Protein AF-A0A6A6E6I6-F1 (afdb_monomer_lite)

Sequence (192 aa):
MLLPLGQKDPFYAECRAYRRIASKPRKRPIAIACHGFISIPAKQESFFARKFNITDWNRPEEELSLPPAKRQPLRALVKDLVETDPEITEKLIASIRRELKALNSLRIYVMDVRWSNYKGGHLVDFSSAWTEPHFEFRKDVNSEKDIKINRQIDLAAFNKMVKEELGMDVLVRTEPNPDLIARLRPRRKREN

Foldseek 3Di:
DPDLVLCLQLLSQVVLLLVLDVVDDDPDDLAFHWPFKDWAQLVCVVVCCVVVVPPDPPDPPVQVPDDSNPHGTDIGIDTDDADDADDDDPVLLVSNLVSCVVSLVSQKQQQDDAPVQDGNSHGYGSSRIDHPVHPQCDCVNDPPVSNVCSSCVNVVVSVVRCCPVVVDPPPPVPDDPVVVVVVPPPDPPDDD

Radius of gyration: 20.38 Å; chains: 1; bounding box: 42×37×65 Å

Organism: NCBI:txid1314779

pLDDT: mean 87.6, std 15.83, range [37.16, 97.81]

InterPro domains:
  IPR025213 Kinetochore Sim4 complex subunit Fta2 [PF13095] (8-130)

Structure (mmCIF, N/CA/C/O backbone):
data_AF-A0A6A6E6I6-F1
#
_entry.id   AF-A0A6A6E6I6-F1
#
loop_
_atom_site.group_PDB
_atom_site.id
_atom_site.type_symbol
_atom_site.label_atom_id
_atom_site.label_alt_id
_atom_site.label_comp_id
_atom_site.label_asym_id
_atom_site.label_entity_id
_atom_site.label_seq_id
_atom_site.pdbx_PDB_ins_code
_atom_site.Cartn_x
_atom_site.Cartn_y
_atom_site.Cartn_z
_atom_site.occupancy
_atom_site.B_iso_or_equiv
_atom_site.auth_seq_id
_atom_site.auth_comp_id
_atom_site.auth_asym_id
_atom_site.auth_atom_id
_atom_site.pdbx_PDB_model_num
ATOM 1 N N . MET A 1 1 ? 21.447 -13.266 9.129 1.00 37.16 1 MET A N 1
ATOM 2 C CA . MET A 1 1 ? 21.188 -11.819 9.285 1.00 37.16 1 MET A CA 1
ATOM 3 C C . MET A 1 1 ? 20.661 -11.318 7.943 1.00 37.16 1 MET A C 1
ATOM 5 O O . MET A 1 1 ? 21.435 -11.225 7.006 1.00 37.16 1 MET A O 1
ATOM 9 N N . LEU A 1 2 ? 19.340 -11.166 7.782 1.00 44.19 2 LEU A N 1
ATOM 10 C CA . LEU A 1 2 ? 18.752 -10.657 6.531 1.00 44.19 2 LEU A CA 1
ATOM 11 C C . LEU A 1 2 ? 19.067 -9.159 6.430 1.00 44.19 2 LEU A C 1
ATOM 13 O O . LEU A 1 2 ? 18.744 -8.415 7.356 1.00 44.19 2 LEU A O 1
ATOM 17 N N . LEU A 1 3 ? 19.730 -8.742 5.350 1.00 46.12 3 LEU A N 1
ATOM 18 C CA . LEU A 1 3 ? 20.114 -7.349 5.115 1.00 46.12 3 LEU A CA 1
ATOM 19 C C . LEU A 1 3 ? 18.876 -6.423 5.178 1.00 46.12 3 LEU A C 1
ATOM 21 O O . LEU A 1 3 ? 17.865 -6.738 4.542 1.00 46.12 3 LEU A O 1
ATOM 25 N N . PRO A 1 4 ? 18.942 -5.274 5.884 1.00 59.22 4 PRO A N 1
ATOM 26 C CA . PRO A 1 4 ? 17.836 -4.312 6.004 1.00 59.22 4 PRO A CA 1
ATOM 27 C C . PRO A 1 4 ? 17.286 -3.812 4.658 1.00 59.22 4 PRO A C 1
ATOM 29 O O . PRO A 1 4 ? 16.122 -3.428 4.572 1.00 59.22 4 PRO A O 1
ATOM 32 N N . LEU A 1 5 ? 18.105 -3.858 3.601 1.00 57.19 5 LEU A N 1
ATOM 33 C CA . LEU A 1 5 ? 17.779 -3.368 2.258 1.00 57.19 5 LEU A CA 1
ATOM 34 C C . LEU A 1 5 ? 16.544 -4.049 1.656 1.00 57.19 5 LEU A C 1
ATOM 36 O O . LEU A 1 5 ? 15.708 -3.381 1.058 1.00 57.19 5 LEU A O 1
ATOM 40 N N . GLY A 1 6 ? 16.361 -5.353 1.889 1.00 66.12 6 GLY A N 1
ATOM 41 C CA . GLY A 1 6 ? 15.197 -6.078 1.370 1.00 66.12 6 GLY A CA 1
ATOM 42 C C . GLY A 1 6 ? 13.871 -5.691 2.034 1.00 66.12 6 GLY A C 1
ATOM 43 O O . GLY A 1 6 ? 12.818 -6.019 1.503 1.00 66.12 6 GLY A O 1
ATOM 44 N N . GLN A 1 7 ? 13.899 -5.016 3.190 1.00 73.75 7 GLN A N 1
ATOM 45 C CA . GLN A 1 7 ? 12.684 -4.563 3.879 1.00 73.75 7 GLN A CA 1
ATOM 46 C C . GLN A 1 7 ? 12.237 -3.163 3.447 1.00 73.75 7 GLN A C 1
ATOM 48 O O . GLN A 1 7 ? 11.066 -2.845 3.619 1.00 73.75 7 GLN A O 1
ATOM 53 N N . LYS A 1 8 ? 13.151 -2.361 2.878 1.00 82.19 8 LYS A N 1
ATOM 54 C CA . LYS A 1 8 ? 12.849 -1.045 2.294 1.00 82.19 8 LYS A CA 1
ATOM 55 C C . LYS A 1 8 ? 12.535 -1.100 0.799 1.00 82.19 8 LYS A C 1
ATOM 57 O O . LYS A 1 8 ? 12.050 -0.117 0.256 1.00 82.19 8 LYS A O 1
ATOM 62 N N . ASP A 1 9 ? 12.831 -2.217 0.135 1.00 92.06 9 ASP A N 1
ATOM 63 C CA . ASP A 1 9 ? 12.441 -2.432 -1.256 1.00 92.06 9 ASP A CA 1
ATOM 64 C C . ASP A 1 9 ? 10.905 -2.384 -1.378 1.00 92.06 9 ASP A C 1
ATOM 66 O O . ASP A 1 9 ? 10.231 -3.199 -0.735 1.00 92.06 9 ASP A O 1
ATOM 70 N N . PRO A 1 10 ? 10.342 -1.471 -2.190 1.00 93.50 10 PRO A N 1
ATOM 71 C CA . PRO A 1 10 ? 8.899 -1.254 -2.190 1.00 93.50 10 PRO A CA 1
ATOM 72 C C . PRO A 1 10 ? 8.095 -2.478 -2.642 1.00 93.50 10 PRO A C 1
ATOM 74 O O . PRO A 1 10 ? 7.046 -2.801 -2.082 1.00 93.50 10 PRO A O 1
ATOM 77 N N . PHE A 1 11 ? 8.628 -3.237 -3.603 1.00 94.50 11 PHE A N 1
ATOM 78 C CA . PHE A 1 11 ? 8.000 -4.470 -4.068 1.00 94.50 11 PHE A CA 1
ATOM 79 C C . PHE A 1 11 ? 7.961 -5.537 -2.963 1.00 94.50 11 PHE A C 1
ATOM 81 O O . PHE A 1 11 ? 6.933 -6.190 -2.759 1.00 94.50 11 PHE A O 1
ATOM 88 N N . TYR A 1 12 ? 9.053 -5.721 -2.215 1.00 94.88 12 TYR A N 1
ATOM 89 C CA . TYR A 1 12 ? 9.071 -6.667 -1.098 1.00 94.88 12 TYR A CA 1
ATOM 90 C C . TYR A 1 12 ? 8.224 -6.204 0.089 1.00 94.88 12 TYR A C 1
ATOM 92 O O . TYR A 1 12 ? 7.593 -7.052 0.729 1.00 94.88 12 TYR A O 1
ATOM 100 N N . ALA A 1 13 ? 8.166 -4.902 0.380 1.00 96.00 13 ALA A N 1
ATOM 101 C CA . ALA A 1 13 ? 7.275 -4.348 1.399 1.00 96.00 13 ALA A CA 1
ATOM 102 C C . ALA A 1 13 ? 5.815 -4.737 1.113 1.00 96.00 13 ALA A C 1
ATOM 104 O O . ALA A 1 13 ? 5.142 -5.350 1.953 1.00 96.00 13 ALA A O 1
ATOM 105 N N . GLU A 1 14 ? 5.382 -4.515 -0.124 1.00 96.19 14 GLU A N 1
ATOM 106 C CA . GLU A 1 14 ? 4.032 -4.813 -0.570 1.00 96.19 14 GLU A CA 1
ATOM 107 C C . GLU A 1 14 ? 3.736 -6.323 -0.622 1.00 96.19 14 GLU A C 1
ATOM 109 O O . GLU A 1 14 ? 2.712 -6.779 -0.102 1.00 96.19 14 GLU A O 1
ATOM 114 N N . CYS A 1 15 ? 4.665 -7.139 -1.135 1.00 96.62 15 CYS A N 1
ATOM 115 C CA . CYS A 1 15 ? 4.538 -8.601 -1.113 1.00 96.62 15 CYS A CA 1
ATOM 116 C C . CYS A 1 15 ? 4.348 -9.143 0.310 1.00 96.62 15 CYS A C 1
ATOM 118 O O . CYS A 1 15 ? 3.540 -10.047 0.544 1.00 96.62 15 CYS A O 1
ATOM 120 N N . ARG A 1 16 ? 5.084 -8.599 1.287 1.00 96.44 16 ARG A N 1
ATOM 121 C CA . ARG A 1 16 ? 4.976 -9.014 2.692 1.00 96.44 16 ARG A CA 1
ATOM 122 C C . ARG A 1 16 ? 3.633 -8.628 3.297 1.00 96.44 16 ARG A C 1
ATOM 124 O O . ARG A 1 16 ? 3.059 -9.447 4.022 1.00 96.44 16 ARG A O 1
ATOM 131 N N . ALA A 1 17 ? 3.131 -7.435 2.982 1.00 97.38 17 ALA A N 1
ATOM 132 C CA . ALA A 1 17 ? 1.813 -6.987 3.415 1.00 97.38 17 ALA A CA 1
ATOM 133 C C . ALA A 1 17 ? 0.720 -7.918 2.870 1.00 97.38 17 ALA A C 1
ATOM 135 O O . ALA A 1 17 ? -0.009 -8.531 3.656 1.00 97.38 17 ALA A O 1
ATOM 136 N N . TYR A 1 18 ? 0.673 -8.143 1.553 1.00 97.62 18 TYR A N 1
ATOM 137 C CA . TYR A 1 18 ? -0.326 -9.029 0.944 1.00 97.62 18 TYR A CA 1
ATOM 138 C C . TYR A 1 18 ? -0.215 -10.474 1.423 1.00 97.62 18 TYR A C 1
ATOM 140 O O . TYR A 1 18 ? 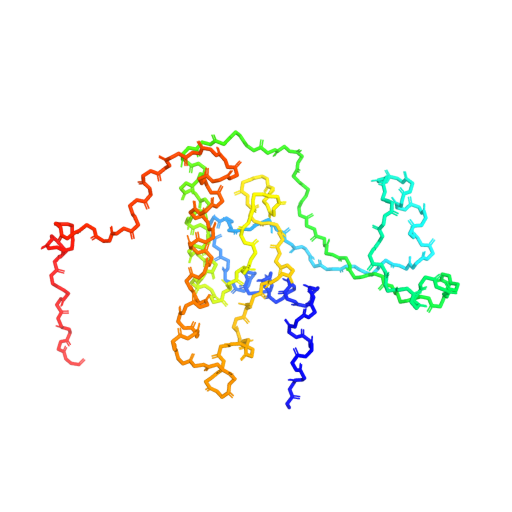-1.231 -11.096 1.737 1.00 97.62 18 TYR A O 1
ATOM 148 N N . ARG A 1 19 ? 1.003 -11.007 1.589 1.00 96.19 19 ARG A N 1
ATOM 149 C CA . ARG A 1 19 ? 1.193 -12.348 2.160 1.00 96.19 19 ARG A CA 1
ATOM 150 C C . ARG A 1 19 ? 0.629 -12.443 3.577 1.00 96.19 19 ARG A C 1
ATOM 152 O O . ARG A 1 19 ? 0.020 -13.455 3.929 1.00 96.19 19 ARG A O 1
ATOM 159 N N . ARG A 1 20 ? 0.811 -11.405 4.401 1.00 97.19 20 ARG A N 1
ATOM 160 C CA . ARG A 1 20 ? 0.253 -11.348 5.759 1.00 97.19 20 ARG A CA 1
ATOM 161 C C . ARG A 1 20 ? -1.273 -11.249 5.736 1.00 97.19 20 ARG A C 1
ATOM 163 O O . ARG A 1 20 ? -1.907 -11.949 6.526 1.00 97.19 20 ARG A O 1
ATOM 170 N N . ILE A 1 21 ? -1.853 -10.451 4.841 1.00 97.25 21 ILE A N 1
ATOM 171 C CA . ILE A 1 21 ? -3.311 -10.358 4.649 1.00 97.25 21 ILE A CA 1
ATOM 172 C C . ILE A 1 21 ? -3.880 -11.728 4.255 1.00 97.25 21 ILE A C 1
ATOM 174 O O . ILE A 1 21 ? -4.773 -12.236 4.932 1.00 97.25 21 ILE A O 1
ATOM 178 N N . ALA A 1 22 ? -3.295 -12.379 3.246 1.00 95.38 22 ALA A N 1
ATOM 179 C CA . ALA A 1 22 ? -3.724 -13.691 2.761 1.00 95.38 22 ALA A CA 1
ATOM 180 C C . ALA A 1 22 ? -3.612 -14.797 3.827 1.00 95.38 22 ALA A C 1
ATOM 182 O O . ALA A 1 22 ? -4.442 -15.699 3.875 1.00 95.38 22 ALA A O 1
ATOM 183 N N . SER A 1 23 ? -2.624 -14.715 4.727 1.00 95.12 23 SER A N 1
ATOM 184 C CA . SER A 1 23 ? -2.443 -15.703 5.806 1.00 95.12 23 SER A CA 1
ATOM 185 C C . SER A 1 23 ? -3.543 -15.686 6.877 1.00 95.12 23 SER A C 1
ATOM 187 O O . SER A 1 23 ? -3.636 -16.616 7.677 1.00 95.12 23 SER A O 1
ATOM 189 N N . LYS A 1 24 ? -4.348 -14.618 6.937 1.00 93.25 24 LYS A N 1
ATOM 190 C CA . LYS A 1 24 ? -5.406 -14.422 7.937 1.00 93.25 24 LYS A CA 1
ATOM 191 C C . LYS A 1 24 ? -6.667 -13.891 7.251 1.00 93.25 24 LYS A C 1
ATOM 193 O O . LYS A 1 24 ? -7.005 -12.716 7.433 1.00 93.25 24 LYS A O 1
ATOM 198 N N . PRO A 1 25 ? -7.355 -14.743 6.468 1.00 87.19 25 PRO A N 1
ATOM 199 C CA . PRO A 1 25 ? -8.526 -14.333 5.712 1.00 87.19 25 PRO A CA 1
ATOM 200 C C . PRO A 1 25 ? -9.609 -13.795 6.648 1.00 87.19 25 PRO A C 1
ATOM 202 O O . PRO A 1 25 ? -9.800 -14.261 7.775 1.00 87.19 25 PRO A O 1
ATOM 205 N N . ARG A 1 26 ? -10.323 -12.778 6.173 1.00 89.88 26 ARG A N 1
ATOM 206 C CA . ARG A 1 26 ? -11.416 -12.128 6.893 1.00 89.88 26 ARG A CA 1
ATOM 207 C C . ARG A 1 26 ? -12.687 -12.199 6.066 1.00 89.88 26 ARG A C 1
ATOM 209 O O . ARG A 1 26 ? -12.634 -12.199 4.845 1.00 89.88 26 ARG A O 1
ATOM 216 N N . LYS A 1 27 ? -13.840 -12.192 6.745 1.00 89.38 27 LYS A N 1
ATOM 217 C CA . LYS A 1 27 ? -15.160 -12.154 6.086 1.00 89.38 27 LYS A CA 1
ATOM 218 C C . LYS A 1 27 ? -15.359 -10.914 5.211 1.00 89.38 27 LYS A C 1
ATOM 220 O O . LYS A 1 27 ? -16.143 -10.959 4.276 1.00 89.38 27 LYS A O 1
ATOM 225 N N . ARG A 1 28 ? -14.712 -9.801 5.565 1.00 90.38 28 ARG A N 1
ATOM 226 C CA . ARG A 1 28 ? -14.717 -8.559 4.787 1.00 90.38 28 ARG A CA 1
ATOM 227 C C . ARG A 1 28 ? -13.294 -8.277 4.306 1.00 90.38 28 ARG A C 1
ATOM 229 O O . ARG A 1 28 ? -12.383 -8.421 5.134 1.00 90.38 28 ARG A O 1
ATOM 236 N N . PRO A 1 29 ? -13.107 -7.892 3.033 1.00 92.12 29 PRO A N 1
ATOM 237 C CA . PRO A 1 29 ? -11.805 -7.475 2.537 1.00 92.12 29 PRO A CA 1
ATOM 238 C C . PRO A 1 29 ? -11.327 -6.234 3.299 1.00 92.12 29 PRO A C 1
ATOM 240 O O . PRO A 1 29 ? -12.129 -5.444 3.796 1.00 92.12 29 PRO A O 1
ATOM 243 N N . ILE A 1 30 ? -10.010 -6.118 3.444 1.00 95.56 30 ILE A N 1
ATOM 244 C CA . ILE A 1 30 ? -9.334 -4.983 4.102 1.00 95.56 30 ILE A CA 1
ATOM 245 C C . ILE A 1 30 ? -8.284 -4.335 3.184 1.00 95.56 30 ILE A C 1
ATOM 247 O O . ILE A 1 30 ? -7.484 -3.522 3.635 1.00 95.56 30 ILE A O 1
ATOM 251 N N . ALA A 1 31 ? -8.244 -4.793 1.933 1.00 96.25 31 ALA A N 1
ATOM 252 C CA . ALA A 1 31 ? -7.378 -4.381 0.840 1.00 96.25 31 ALA A CA 1
ATOM 253 C C . ALA A 1 31 ? -7.949 -4.977 -0.457 1.00 96.25 31 ALA A C 1
ATOM 255 O O . ALA A 1 31 ? -8.690 -5.968 -0.401 1.00 96.25 31 ALA A O 1
ATOM 256 N N . ILE A 1 32 ? -7.560 -4.419 -1.601 1.00 95.19 32 ILE A N 1
ATOM 257 C CA . ILE A 1 32 ? -7.801 -5.034 -2.913 1.00 95.19 32 ILE A CA 1
ATOM 258 C C . ILE A 1 32 ? -7.126 -6.412 -2.978 1.00 95.19 32 ILE A C 1
ATOM 260 O O . ILE A 1 32 ? -6.053 -6.604 -2.406 1.00 95.19 32 ILE A O 1
ATOM 264 N N . ALA A 1 33 ? -7.742 -7.398 -3.640 1.00 94.44 33 ALA A N 1
ATOM 265 C CA . ALA A 1 33 ? -7.118 -8.713 -3.746 1.00 94.44 33 ALA A CA 1
ATOM 266 C C . ALA A 1 33 ? -5.843 -8.639 -4.598 1.00 94.44 33 ALA A C 1
ATOM 268 O O . ALA A 1 33 ? -5.807 -7.986 -5.640 1.00 94.44 33 ALA A O 1
ATOM 269 N N . CYS A 1 34 ? -4.801 -9.332 -4.144 1.00 97.00 34 CYS A N 1
ATOM 270 C CA . CYS A 1 34 ? -3.540 -9.481 -4.855 1.00 97.00 34 CYS A CA 1
ATOM 271 C C . CYS A 1 34 ? -3.335 -10.956 -5.195 1.00 97.00 34 CYS A C 1
ATOM 273 O O . CYS A 1 34 ? -3.357 -11.818 -4.314 1.00 97.00 34 CYS A O 1
ATOM 275 N N . HIS A 1 35 ? -3.121 -11.225 -6.478 1.00 96.00 35 HIS A N 1
ATOM 276 C CA . HIS A 1 35 ? -3.017 -12.558 -7.074 1.00 96.00 35 HIS A CA 1
ATOM 277 C C . HIS A 1 35 ? -1.569 -13.029 -7.233 1.00 96.00 35 HIS A C 1
ATOM 279 O O . HIS A 1 35 ? -1.314 -14.105 -7.765 1.00 96.00 35 HIS A O 1
ATOM 285 N N . GLY A 1 36 ? -0.611 -12.232 -6.758 1.00 95.62 36 GLY A N 1
ATOM 286 C CA . GLY A 1 36 ? 0.816 -12.506 -6.856 1.00 95.62 36 GLY A CA 1
ATOM 287 C C . GLY A 1 36 ? 1.527 -11.479 -7.723 1.00 95.62 36 GLY A C 1
ATOM 288 O O . GLY A 1 36 ? 1.118 -10.322 -7.799 1.00 95.62 36 GLY A O 1
ATOM 289 N N . PHE A 1 37 ? 2.621 -11.898 -8.351 1.00 96.38 37 PHE A N 1
ATOM 290 C CA . PHE A 1 37 ? 3.462 -11.024 -9.156 1.00 96.38 37 PHE A CA 1
ATOM 291 C C . PHE A 1 37 ? 3.875 -11.689 -10.465 1.00 96.38 37 PHE A C 1
ATOM 293 O O . PHE A 1 37 ? 3.921 -12.914 -10.574 1.00 96.38 37 PHE A O 1
ATOM 300 N N . ILE A 1 38 ? 4.215 -10.855 -11.439 1.00 96.00 38 ILE A N 1
ATOM 301 C CA . ILE A 1 38 ? 4.785 -11.235 -12.726 1.00 96.00 38 ILE A CA 1
ATOM 302 C C . ILE A 1 38 ? 6.048 -10.414 -12.985 1.00 96.00 38 ILE A C 1
ATOM 304 O O . ILE A 1 38 ? 6.221 -9.311 -12.459 1.00 96.00 38 ILE A O 1
ATOM 308 N N . SER A 1 39 ? 6.934 -10.950 -13.817 1.00 95.75 39 SER A N 1
ATOM 309 C CA . SER A 1 39 ? 8.083 -10.210 -14.332 1.00 95.75 39 SER A CA 1
ATOM 310 C C . SER A 1 39 ? 7.762 -9.671 -15.719 1.00 95.75 39 SER A C 1
ATOM 312 O O . SER A 1 39 ? 7.328 -10.429 -16.584 1.00 95.75 39 SER A O 1
ATOM 314 N N . ILE A 1 40 ? 8.003 -8.380 -15.937 1.00 94.44 40 ILE A N 1
ATOM 315 C CA . ILE A 1 40 ? 7.831 -7.726 -17.236 1.00 94.44 40 ILE A CA 1
ATOM 316 C C . ILE A 1 40 ? 9.223 -7.475 -17.829 1.00 94.44 40 ILE A C 1
ATOM 318 O O . ILE A 1 40 ? 9.957 -6.619 -17.326 1.00 94.44 40 ILE A O 1
ATOM 322 N N . PRO A 1 41 ? 9.633 -8.213 -18.876 1.00 95.25 41 PRO A N 1
ATOM 323 C CA . PRO A 1 41 ? 10.894 -7.962 -19.562 1.00 95.25 41 PRO A CA 1
ATOM 324 C C . PRO A 1 41 ? 10.916 -6.564 -20.178 1.00 95.25 41 PRO A C 1
ATOM 326 O O . PRO A 1 41 ? 9.933 -6.141 -20.786 1.00 95.25 41 PRO A O 1
ATOM 329 N N . ALA A 1 42 ? 12.067 -5.889 -20.151 1.00 94.81 42 ALA A N 1
ATOM 330 C CA . ALA A 1 42 ? 12.154 -4.517 -20.653 1.00 94.81 42 ALA A CA 1
ATOM 331 C C . ALA A 1 42 ? 11.849 -4.372 -22.154 1.00 94.81 42 ALA A C 1
ATOM 333 O O . ALA A 1 42 ? 11.419 -3.321 -22.618 1.00 94.81 42 ALA A O 1
ATOM 334 N N . LYS A 1 43 ? 11.977 -5.456 -22.930 1.00 93.81 43 LYS A N 1
ATOM 335 C CA . LYS A 1 43 ? 11.538 -5.493 -24.336 1.00 93.81 43 LYS A CA 1
ATOM 336 C C . LYS A 1 43 ? 10.024 -5.281 -24.508 1.00 93.81 43 LYS A C 1
ATOM 338 O O . LYS A 1 43 ? 9.603 -4.875 -25.585 1.00 93.81 43 LYS A O 1
ATOM 343 N N . GLN A 1 44 ? 9.218 -5.559 -23.482 1.00 94.50 44 GLN A N 1
ATOM 344 C CA . GLN A 1 44 ? 7.763 -5.374 -23.499 1.00 94.50 44 GLN A CA 1
ATOM 345 C C . GLN A 1 44 ? 7.323 -3.993 -22.990 1.00 94.50 44 GLN A C 1
ATOM 347 O O . GLN A 1 44 ? 6.168 -3.619 -23.186 1.00 94.50 44 GLN A O 1
ATOM 352 N N . GLU A 1 45 ? 8.218 -3.202 -22.393 1.00 92.75 45 GLU A N 1
ATOM 353 C CA . GLU A 1 45 ? 7.875 -1.875 -21.859 1.00 92.75 45 GLU A CA 1
ATOM 354 C C . GLU A 1 45 ? 7.306 -0.949 -22.925 1.00 92.75 45 GLU A C 1
ATOM 356 O O . GLU A 1 45 ? 6.316 -0.280 -22.677 1.00 92.75 45 GLU A O 1
ATOM 361 N N . SER A 1 46 ? 7.858 -0.950 -24.139 1.00 91.50 46 SER A N 1
ATOM 362 C CA . SER A 1 46 ? 7.363 -0.099 -25.230 1.00 91.50 46 SER A CA 1
ATOM 363 C C . SER A 1 46 ? 5.947 -0.467 -25.690 1.00 91.50 46 SER A C 1
ATOM 365 O O . SER A 1 46 ? 5.206 0.383 -26.190 1.00 91.50 46 SER A O 1
ATOM 367 N N . PHE A 1 47 ? 5.549 -1.732 -25.537 1.00 94.50 47 PHE A N 1
ATOM 368 C CA . PHE A 1 47 ? 4.178 -2.165 -25.789 1.00 94.50 47 PHE A CA 1
ATOM 369 C C . PHE A 1 47 ? 3.242 -1.617 -24.709 1.00 94.50 47 PHE A C 1
ATOM 371 O O . PHE A 1 47 ? 2.242 -0.978 -25.034 1.00 94.50 47 PHE A O 1
ATOM 378 N N . PHE A 1 48 ? 3.594 -1.803 -23.435 1.00 93.62 48 PHE A N 1
ATOM 379 C CA . PHE A 1 48 ? 2.783 -1.327 -22.315 1.00 93.62 48 PHE A CA 1
ATOM 380 C C . PHE A 1 48 ? 2.720 0.199 -22.234 1.00 93.62 48 PHE A C 1
ATOM 382 O O . PHE A 1 48 ? 1.640 0.741 -22.017 1.00 93.62 48 PHE A O 1
ATOM 389 N N . ALA A 1 49 ? 3.830 0.887 -22.498 1.00 93.50 49 ALA A N 1
ATOM 390 C CA . ALA A 1 49 ? 3.911 2.341 -22.529 1.00 93.50 49 ALA A CA 1
ATOM 391 C C . ALA A 1 49 ? 2.930 2.939 -23.534 1.00 93.50 49 ALA A C 1
ATOM 393 O O . ALA A 1 49 ? 2.165 3.832 -23.188 1.00 93.50 49 ALA A O 1
ATOM 394 N N . ARG A 1 50 ? 2.868 2.378 -24.748 1.00 95.69 50 ARG A N 1
ATOM 395 C CA . ARG A 1 50 ? 1.899 2.807 -25.765 1.00 95.69 50 ARG A CA 1
ATOM 396 C C . ARG A 1 50 ? 0.465 2.438 -25.401 1.00 95.69 50 ARG A C 1
ATOM 398 O O . ARG A 1 50 ? -0.431 3.248 -25.593 1.00 95.69 50 ARG A O 1
ATOM 405 N N . LYS A 1 51 ? 0.238 1.227 -24.886 1.00 96.31 51 LYS A N 1
ATOM 406 C CA . LYS A 1 51 ? -1.112 0.736 -24.573 1.00 96.31 51 LYS A CA 1
ATOM 407 C C . LYS A 1 51 ? -1.763 1.477 -23.402 1.00 96.31 51 LYS A C 1
ATOM 409 O O . LYS A 1 51 ? -2.970 1.685 -23.424 1.00 96.31 51 LYS A O 1
ATOM 414 N N . PHE A 1 52 ? -0.978 1.835 -22.391 1.00 92.94 52 PHE A N 1
ATOM 415 C CA . PHE A 1 52 ? -1.462 2.395 -21.127 1.00 92.94 52 PHE A CA 1
ATOM 416 C C . PHE A 1 52 ? -0.992 3.832 -20.876 1.00 92.94 52 PHE A C 1
ATOM 418 O O . PHE A 1 52 ? -1.174 4.344 -19.777 1.00 92.94 52 PHE A O 1
ATOM 425 N N . ASN A 1 53 ? -0.401 4.480 -21.886 1.00 94.69 53 ASN A N 1
ATOM 426 C CA . ASN A 1 53 ? 0.134 5.841 -21.809 1.00 94.69 53 ASN A CA 1
ATOM 427 C C . ASN A 1 53 ? 1.112 6.045 -20.633 1.00 94.69 53 ASN A C 1
ATOM 429 O O . ASN A 1 53 ? 1.036 7.029 -19.900 1.00 94.69 53 ASN A O 1
ATOM 433 N N . ILE A 1 54 ? 2.020 5.084 -20.434 1.00 93.00 54 ILE A N 1
ATOM 434 C CA . ILE A 1 54 ? 3.042 5.149 -19.380 1.00 93.00 54 ILE A CA 1
ATOM 435 C C . ILE A 1 54 ? 4.236 5.925 -19.928 1.00 93.00 54 ILE A C 1
ATOM 437 O O . ILE A 1 54 ? 4.883 5.482 -20.878 1.00 93.00 54 ILE A O 1
ATOM 441 N N . THR A 1 55 ? 4.523 7.076 -19.326 1.00 90.75 55 THR A N 1
ATOM 442 C CA . THR A 1 55 ? 5.618 7.968 -19.738 1.00 90.75 55 THR A CA 1
ATOM 443 C C . THR A 1 55 ? 6.899 7.748 -18.945 1.00 90.75 55 THR A C 1
ATOM 445 O O . THR A 1 55 ? 7.975 8.078 -19.433 1.00 90.75 55 THR A O 1
ATOM 448 N N . ASP A 1 56 ? 6.791 7.184 -17.743 1.00 90.56 56 ASP A N 1
ATOM 449 C CA . ASP A 1 56 ? 7.919 6.932 -16.856 1.00 90.56 56 ASP A CA 1
ATOM 450 C C . ASP A 1 56 ? 7.749 5.589 -16.131 1.00 90.56 56 ASP A C 1
ATOM 452 O O . ASP A 1 56 ? 6.692 5.290 -15.575 1.00 90.56 56 ASP A O 1
ATOM 456 N N . TRP A 1 57 ? 8.804 4.776 -16.162 1.00 89.50 57 TRP A N 1
ATOM 457 C CA . TRP A 1 57 ? 8.886 3.482 -15.480 1.00 89.50 57 TRP A CA 1
ATOM 458 C C . TRP A 1 57 ? 9.626 3.569 -14.140 1.00 89.50 57 TRP A C 1
ATOM 460 O O . TRP A 1 57 ? 9.784 2.545 -13.476 1.00 89.50 57 TRP A O 1
ATOM 470 N N . ASN A 1 58 ? 10.101 4.763 -13.766 1.00 89.31 58 ASN A N 1
ATOM 471 C CA . ASN A 1 58 ? 10.921 5.026 -12.588 1.00 89.31 58 ASN A CA 1
ATOM 472 C C . ASN A 1 58 ? 12.149 4.098 -12.518 1.00 89.31 58 ASN A C 1
ATOM 474 O O . ASN A 1 58 ? 12.475 3.510 -11.484 1.00 89.31 58 ASN A O 1
ATOM 478 N N . ARG A 1 59 ? 12.791 3.892 -13.674 1.00 90.38 59 ARG A N 1
ATOM 479 C CA . ARG A 1 59 ? 14.024 3.107 -13.770 1.00 90.38 59 ARG A CA 1
ATOM 480 C C . ARG A 1 59 ? 15.205 3.957 -13.293 1.00 90.38 59 ARG A C 1
ATOM 482 O O . ARG A 1 59 ? 15.259 5.129 -13.662 1.00 90.38 59 ARG A O 1
ATOM 489 N N . PRO A 1 60 ? 16.174 3.374 -12.564 1.00 90.50 60 PRO A N 1
ATOM 490 C CA . PRO A 1 60 ? 17.435 4.050 -12.277 1.00 90.50 60 PRO A CA 1
ATOM 491 C C . PRO A 1 60 ? 18.113 4.511 -13.572 1.00 90.50 60 PRO A C 1
ATOM 493 O O . PRO A 1 60 ? 18.037 3.820 -14.596 1.00 90.50 60 PRO A O 1
ATOM 496 N N . GLU A 1 61 ? 18.778 5.664 -13.534 1.00 90.81 61 GLU A N 1
ATOM 497 C CA . GLU A 1 61 ? 19.435 6.260 -14.704 1.00 90.81 61 GLU A CA 1
ATOM 498 C C . GLU A 1 61 ? 20.461 5.300 -15.326 1.00 90.81 61 GLU A C 1
ATOM 500 O O . GLU A 1 61 ? 20.555 5.162 -16.550 1.00 90.81 61 GLU A O 1
ATOM 505 N N . GLU A 1 62 ? 21.148 4.530 -14.482 1.00 91.88 62 GLU A N 1
ATOM 506 C CA . GLU A 1 62 ? 22.112 3.519 -14.898 1.00 91.88 62 GLU A CA 1
ATOM 507 C C . GLU A 1 62 ? 21.452 2.441 -15.769 1.00 91.88 62 GLU A C 1
ATOM 509 O O . GLU A 1 62 ? 22.033 2.015 -16.767 1.00 91.88 62 GLU A O 1
ATOM 514 N N . GLU A 1 63 ? 20.214 2.034 -15.461 1.00 92.25 63 GLU A N 1
ATOM 515 C CA . GLU A 1 63 ? 19.467 1.074 -16.281 1.00 92.25 63 GLU A CA 1
ATOM 516 C C . GLU A 1 63 ? 18.951 1.685 -17.588 1.00 92.25 63 GLU A C 1
ATOM 518 O O . GLU A 1 63 ? 18.859 0.983 -18.600 1.00 92.25 63 GLU A O 1
ATOM 523 N N . LEU A 1 64 ? 18.632 2.981 -17.604 1.00 88.88 64 LEU A N 1
ATOM 524 C CA . LEU A 1 64 ? 18.177 3.667 -18.816 1.00 88.88 64 LEU A CA 1
ATOM 525 C C . LEU A 1 64 ? 19.277 3.728 -19.883 1.00 88.88 64 LEU A C 1
ATOM 527 O O . LEU A 1 64 ? 18.972 3.574 -21.069 1.00 88.88 64 LEU A O 1
ATOM 531 N N . SER A 1 65 ? 20.542 3.839 -19.467 1.00 91.00 65 SER A N 1
ATOM 532 C CA . SER A 1 65 ? 21.708 3.796 -20.363 1.00 91.00 65 SER A CA 1
ATOM 533 C C . SER A 1 65 ? 21.925 2.429 -21.038 1.00 91.00 65 SER A C 1
ATOM 535 O O . SER A 1 65 ? 22.562 2.334 -22.090 1.00 91.00 65 SER A O 1
ATOM 537 N N . LEU A 1 66 ? 21.370 1.353 -20.466 1.00 93.12 66 LEU A N 1
ATOM 538 C CA . LEU A 1 66 ? 21.516 -0.001 -20.989 1.00 93.12 66 LEU A CA 1
ATOM 539 C C . LEU A 1 66 ? 20.512 -0.282 -22.117 1.00 93.12 66 LEU A C 1
ATOM 541 O O . LEU A 1 66 ? 19.360 0.165 -22.060 1.00 93.12 66 LEU A O 1
ATOM 545 N N . PRO A 1 67 ? 20.881 -1.113 -23.112 1.00 93.19 67 PRO A N 1
ATOM 546 C CA . PRO A 1 67 ? 19.917 -1.609 -24.087 1.00 93.19 67 PRO A CA 1
ATOM 547 C C . PRO A 1 67 ? 18.847 -2.473 -23.387 1.00 93.19 67 PRO A C 1
ATOM 549 O O . PRO A 1 67 ? 19.190 -3.212 -22.459 1.00 93.19 67 PRO A O 1
ATOM 552 N N . PRO A 1 68 ? 17.578 -2.497 -23.855 1.00 91.81 68 PRO A N 1
ATOM 553 C CA . PRO A 1 68 ? 16.490 -3.227 -23.188 1.00 91.81 68 PRO A CA 1
ATOM 554 C C . PRO A 1 68 ? 16.775 -4.709 -22.906 1.00 91.81 68 PRO A C 1
ATOM 556 O O . PRO A 1 68 ? 16.282 -5.263 -21.934 1.00 91.81 68 PRO A O 1
ATOM 559 N N . ALA A 1 69 ? 17.593 -5.374 -23.725 1.00 92.12 69 ALA A N 1
ATOM 560 C CA . ALA A 1 69 ? 17.972 -6.772 -23.504 1.00 92.12 69 ALA A CA 1
ATOM 561 C C . ALA A 1 69 ? 18.871 -7.002 -22.271 1.00 92.12 69 ALA A C 1
ATOM 563 O O . ALA A 1 69 ? 18.991 -8.141 -21.833 1.00 92.12 69 ALA A O 1
ATOM 564 N N . LYS A 1 70 ? 19.513 -5.950 -21.745 1.00 93.56 70 LYS A N 1
ATOM 565 C CA . LYS A 1 70 ? 20.413 -5.994 -20.581 1.00 93.56 70 LYS A CA 1
ATOM 566 C C . LYS A 1 70 ? 19.803 -5.378 -19.314 1.00 93.56 70 LYS A C 1
ATOM 568 O O . LYS A 1 70 ? 20.438 -5.432 -18.267 1.00 93.56 70 LYS A O 1
ATOM 573 N N . ARG A 1 71 ? 18.608 -4.785 -19.405 1.00 94.69 71 ARG A N 1
ATOM 574 C CA . ARG A 1 71 ? 17.900 -4.206 -18.254 1.00 94.69 71 ARG A CA 1
ATOM 575 C C . ARG A 1 71 ? 17.280 -5.299 -17.395 1.00 94.69 71 ARG A C 1
ATOM 577 O O . ARG A 1 71 ? 16.876 -6.344 -17.912 1.00 94.69 71 ARG A O 1
ATOM 584 N N . GLN A 1 72 ? 17.156 -5.035 -16.099 1.00 93.25 72 GLN A N 1
ATOM 585 C CA . GLN A 1 72 ? 16.453 -5.943 -15.203 1.00 93.25 72 GLN A CA 1
ATOM 586 C C . GLN A 1 72 ? 14.951 -5.925 -15.519 1.00 93.25 72 GLN A C 1
ATOM 588 O O . GLN A 1 72 ? 14.400 -4.857 -15.799 1.00 93.25 72 GLN A O 1
ATOM 593 N N . PRO A 1 73 ? 14.252 -7.073 -15.494 1.00 94.81 73 PRO A N 1
ATOM 594 C CA . PRO A 1 73 ? 12.800 -7.095 -15.628 1.00 94.81 73 PRO A CA 1
ATOM 595 C C . PRO A 1 73 ? 12.121 -6.307 -14.504 1.00 94.81 73 PRO A C 1
ATOM 597 O O . PRO A 1 73 ? 12.535 -6.383 -13.345 1.00 94.81 73 PRO A O 1
ATOM 600 N N . LEU A 1 74 ? 11.034 -5.605 -14.823 1.00 94.00 74 LEU A N 1
ATOM 601 C CA . LEU A 1 74 ? 10.196 -4.995 -13.792 1.00 94.00 74 LEU A CA 1
ATOM 602 C C . LEU A 1 74 ? 9.453 -6.086 -13.016 1.00 94.00 74 LEU A C 1
ATOM 604 O O . LEU A 1 74 ? 9.019 -7.091 -13.585 1.00 94.00 74 LEU A O 1
ATOM 608 N N . ARG A 1 75 ? 9.285 -5.867 -11.712 1.00 94.38 75 ARG A N 1
ATOM 609 C CA . ARG A 1 75 ? 8.492 -6.724 -10.825 1.00 94.38 75 ARG A CA 1
ATOM 610 C C . ARG A 1 75 ? 7.121 -6.077 -10.658 1.00 94.38 75 ARG A C 1
ATOM 612 O O . ARG A 1 75 ? 7.022 -5.021 -10.044 1.00 94.38 75 ARG A O 1
ATOM 619 N N . ALA A 1 76 ? 6.086 -6.687 -11.224 1.00 93.06 76 ALA A N 1
ATOM 620 C CA . ALA A 1 76 ? 4.732 -6.144 -11.209 1.00 93.06 76 ALA A CA 1
ATOM 621 C C . ALA A 1 76 ? 3.807 -7.025 -10.371 1.00 93.06 76 ALA A C 1
ATOM 623 O O . ALA A 1 76 ? 3.847 -8.247 -10.480 1.00 93.06 76 ALA A O 1
ATOM 624 N N . LEU A 1 77 ? 2.956 -6.412 -9.554 1.00 96.12 77 LEU A N 1
ATOM 625 C CA . LEU A 1 77 ? 1.909 -7.119 -8.820 1.00 96.12 77 LEU A CA 1
ATOM 626 C C . LEU A 1 77 ? 0.635 -7.204 -9.654 1.00 96.12 77 LEU A C 1
ATOM 628 O O . LEU A 1 77 ? 0.274 -6.256 -10.348 1.00 96.12 77 LEU A O 1
ATOM 632 N N . VAL A 1 78 ? -0.060 -8.332 -9.545 1.00 96.62 78 VAL A N 1
ATOM 633 C CA . VAL A 1 78 ? -1.352 -8.561 -10.196 1.00 96.62 78 VAL A CA 1
ATOM 634 C C . VAL A 1 78 ? -2.440 -8.406 -9.145 1.00 96.62 78 VAL A C 1
ATOM 636 O O . VAL A 1 78 ? -2.444 -9.130 -8.152 1.00 96.62 78 VAL A O 1
ATOM 639 N N . LYS A 1 79 ? -3.349 -7.454 -9.342 1.00 96.88 79 LYS A N 1
ATOM 640 C CA . LYS A 1 79 ? -4.417 -7.109 -8.394 1.00 96.88 79 LYS A CA 1
ATOM 641 C C . LYS A 1 79 ? -5.772 -7.105 -9.095 1.00 96.88 79 LYS A C 1
ATOM 643 O O . LYS A 1 79 ? -5.812 -7.048 -10.324 1.00 96.88 79 LYS A O 1
ATOM 648 N N . ASP A 1 80 ? -6.859 -7.152 -8.327 1.00 95.88 80 ASP A N 1
ATOM 649 C CA . ASP A 1 80 ? -8.194 -6.940 -8.894 1.00 95.88 80 ASP A CA 1
ATOM 650 C C . ASP A 1 80 ? -8.282 -5.562 -9.556 1.00 95.88 80 ASP A C 1
ATOM 652 O O . ASP A 1 80 ? -7.843 -4.549 -9.003 1.00 95.88 80 ASP A O 1
ATOM 656 N N . LEU A 1 81 ? -8.876 -5.537 -10.748 1.00 95.56 81 LEU A N 1
ATOM 657 C CA . LEU A 1 81 ? -9.206 -4.301 -11.436 1.00 95.56 81 LEU A CA 1
ATOM 658 C C . LEU A 1 81 ? -10.464 -3.705 -10.806 1.00 95.56 81 LEU A C 1
ATOM 660 O O . LEU A 1 81 ? -11.509 -4.350 -10.752 1.00 95.56 81 LEU A O 1
ATOM 664 N N . VAL A 1 82 ? -10.366 -2.451 -10.378 1.00 95.06 82 VAL A N 1
ATOM 665 C CA . VAL A 1 82 ? -11.506 -1.665 -9.913 1.00 95.06 82 VAL A CA 1
ATOM 666 C C . VAL A 1 82 ? -11.661 -0.457 -10.821 1.00 95.06 82 VAL A C 1
ATOM 668 O O . VAL A 1 82 ? -10.790 0.411 -10.863 1.00 95.06 82 VAL A O 1
ATOM 671 N N . GLU A 1 83 ? -12.771 -0.408 -11.550 1.00 94.25 83 GLU A N 1
ATOM 672 C CA . GLU A 1 83 ? -13.010 0.619 -12.569 1.00 94.25 83 GLU A CA 1
ATOM 673 C C . GLU A 1 83 ? -13.470 1.944 -11.956 1.00 94.25 83 GLU A C 1
ATOM 675 O O . GLU A 1 83 ? -13.020 3.015 -12.363 1.00 94.25 83 GLU A O 1
ATOM 680 N N . THR A 1 84 ? -14.315 1.877 -10.928 1.00 93.81 84 THR A N 1
ATOM 681 C CA . THR A 1 84 ? -14.971 3.047 -10.337 1.00 93.81 84 THR A CA 1
ATOM 682 C C . THR A 1 84 ? -14.679 3.169 -8.853 1.00 93.81 84 THR A C 1
ATOM 684 O O . THR A 1 84 ? -14.703 2.176 -8.123 1.00 93.81 84 THR A O 1
ATOM 687 N N . ASP A 1 85 ? -14.479 4.400 -8.396 1.00 94.75 85 ASP A N 1
ATOM 688 C CA . ASP A 1 85 ? -14.402 4.700 -6.972 1.00 94.75 85 ASP A CA 1
ATOM 689 C C . ASP A 1 85 ? -15.790 5.021 -6.405 1.00 94.75 85 ASP A C 1
ATOM 691 O O . ASP A 1 85 ? -16.615 5.625 -7.095 1.00 94.75 85 ASP A O 1
ATOM 695 N N . PRO A 1 86 ? -16.079 4.598 -5.163 1.00 93.00 86 PRO A N 1
ATOM 696 C CA . PRO A 1 86 ? -17.319 4.959 -4.497 1.00 93.00 86 PRO A CA 1
ATOM 697 C C . PRO A 1 86 ? -17.350 6.455 -4.174 1.00 93.00 86 PRO A C 1
ATOM 699 O O . PRO A 1 86 ? -16.313 7.091 -3.979 1.00 93.00 86 PRO A O 1
ATOM 702 N N . GLU A 1 87 ? -18.557 6.995 -4.020 1.00 94.94 87 GLU A N 1
ATOM 703 C CA . GLU A 1 87 ? -18.742 8.331 -3.462 1.00 94.94 87 GLU A CA 1
ATOM 704 C C . GLU A 1 87 ? -18.164 8.413 -2.041 1.00 94.94 87 GLU A C 1
ATOM 706 O O . GLU A 1 87 ? -18.318 7.504 -1.210 1.00 94.94 87 GLU A O 1
ATOM 711 N N . ILE A 1 88 ? -17.503 9.532 -1.755 1.00 94.56 88 ILE A N 1
ATOM 712 C CA . ILE A 1 88 ? -16.883 9.782 -0.461 1.00 94.56 88 ILE A CA 1
ATOM 713 C C . ILE A 1 88 ? -17.972 10.138 0.551 1.00 94.56 88 ILE A C 1
ATOM 715 O O . ILE A 1 88 ? -18.514 11.237 0.564 1.00 94.56 88 ILE A O 1
ATOM 719 N N . THR A 1 89 ? -18.285 9.181 1.424 1.00 94.94 89 THR A N 1
ATOM 720 C CA . THR A 1 89 ? -19.310 9.315 2.470 1.00 94.94 89 THR A CA 1
ATOM 721 C C . THR A 1 89 ? -18.734 9.017 3.850 1.00 94.94 89 THR A C 1
ATOM 723 O O . THR A 1 89 ? -17.782 8.246 3.985 1.00 94.94 89 THR A O 1
ATOM 726 N N . GLU A 1 90 ? -19.361 9.518 4.917 1.00 93.19 90 GLU A N 1
ATOM 727 C CA . GLU A 1 90 ? -18.950 9.198 6.296 1.00 93.19 90 GLU A CA 1
ATOM 728 C C . GLU A 1 90 ? -18.903 7.684 6.566 1.00 93.19 90 GLU A C 1
ATOM 730 O O . GLU A 1 90 ? -18.038 7.184 7.291 1.00 93.19 90 GLU A O 1
ATOM 735 N N . LYS A 1 91 ? -19.813 6.922 5.944 1.00 94.62 91 LYS A N 1
ATOM 736 C CA . LYS A 1 91 ? -19.854 5.459 6.042 1.00 94.62 91 LYS A CA 1
ATOM 737 C C . LYS A 1 91 ? -18.619 4.813 5.412 1.00 94.62 91 LYS A C 1
ATOM 739 O O . LYS A 1 91 ? -18.093 3.854 5.989 1.00 94.62 91 LYS A O 1
ATOM 744 N N . LEU A 1 92 ? -18.166 5.327 4.265 1.00 94.62 92 LEU A N 1
ATOM 745 C CA . LEU A 1 92 ? -16.932 4.890 3.614 1.00 94.62 92 LEU A CA 1
ATOM 746 C C . LEU A 1 92 ? -15.722 5.210 4.495 1.00 94.62 92 LEU A C 1
ATOM 748 O O . LEU A 1 92 ? -14.952 4.304 4.810 1.00 94.62 92 LEU A O 1
ATOM 752 N N . ILE A 1 93 ? -15.614 6.446 4.991 1.00 95.75 93 ILE A N 1
ATOM 753 C CA . ILE A 1 93 ? -14.529 6.874 5.889 1.00 95.75 93 ILE A CA 1
ATOM 754 C C . ILE A 1 93 ? -14.472 5.995 7.147 1.00 95.75 93 ILE A C 1
ATOM 756 O O . ILE A 1 93 ? -13.412 5.501 7.543 1.00 95.75 93 ILE A O 1
ATOM 760 N N . ALA A 1 94 ? -15.626 5.705 7.752 1.00 95.12 94 ALA A N 1
ATOM 761 C CA . ALA A 1 94 ? -15.712 4.787 8.880 1.00 95.12 94 ALA A CA 1
ATOM 762 C C . ALA A 1 94 ? -15.293 3.351 8.511 1.00 95.12 94 ALA A C 1
ATOM 764 O O . ALA A 1 94 ? -14.772 2.634 9.371 1.00 95.12 94 ALA A O 1
ATOM 765 N N . SER A 1 95 ? -15.515 2.909 7.267 1.00 95.69 95 SER A N 1
ATOM 766 C CA . SER A 1 95 ? -15.021 1.616 6.777 1.00 95.69 95 SER A CA 1
ATOM 767 C C . SER A 1 95 ? -13.509 1.601 6.644 1.00 95.69 95 SER A C 1
ATOM 769 O O . SER A 1 95 ? -12.879 0.748 7.267 1.00 95.69 95 SER A O 1
ATOM 771 N N . ILE A 1 96 ? -12.931 2.593 5.967 1.00 96.06 96 ILE A N 1
ATOM 772 C CA . ILE A 1 96 ? -11.482 2.713 5.772 1.00 96.06 96 ILE A CA 1
ATOM 773 C C . ILE A 1 96 ? -10.755 2.707 7.122 1.00 96.06 96 ILE A C 1
ATOM 775 O O . ILE A 1 96 ? -9.814 1.942 7.328 1.00 96.06 96 ILE A O 1
ATOM 779 N N . ARG A 1 97 ? -11.248 3.455 8.119 1.00 96.25 97 ARG A N 1
ATOM 780 C CA . ARG A 1 97 ? -10.665 3.433 9.473 1.00 96.25 97 ARG A CA 1
ATOM 781 C C . ARG A 1 97 ? -10.703 2.046 10.120 1.00 96.25 97 ARG A C 1
ATOM 783 O O . ARG A 1 97 ? -9.786 1.684 10.860 1.00 96.25 97 ARG A O 1
ATOM 790 N N . ARG A 1 98 ? -11.776 1.272 9.916 1.00 96.56 98 ARG A N 1
ATOM 791 C CA . ARG A 1 98 ? -11.870 -0.107 10.433 1.00 96.56 98 ARG A CA 1
ATOM 792 C C . ARG A 1 98 ? -10.892 -1.032 9.716 1.00 96.56 98 ARG A C 1
ATOM 794 O O . ARG A 1 98 ? -10.292 -1.873 10.381 1.00 96.56 98 ARG A O 1
ATOM 801 N N . GLU A 1 99 ? -10.726 -0.867 8.410 1.00 97.19 99 GLU A N 1
ATOM 802 C CA . GLU A 1 99 ? -9.779 -1.631 7.595 1.00 97.19 99 GLU A CA 1
ATOM 803 C C . GLU A 1 99 ? -8.337 -1.343 8.022 1.00 97.19 99 GLU A C 1
ATOM 805 O O . GLU A 1 99 ? -7.597 -2.279 8.318 1.00 97.19 99 GLU A O 1
ATOM 810 N N . LEU A 1 100 ? -7.980 -0.075 8.235 1.00 97.06 100 LEU A N 1
ATOM 811 C CA . LEU A 1 100 ? -6.662 0.322 8.735 1.00 97.06 100 LEU A CA 1
ATOM 812 C C . LEU A 1 100 ? -6.367 -0.256 10.128 1.00 97.06 100 LEU A C 1
ATOM 814 O O . LEU A 1 100 ? -5.309 -0.827 10.377 1.00 97.06 100 LEU A O 1
ATOM 818 N N . LYS A 1 101 ? -7.347 -0.233 11.040 1.00 96.69 101 LYS A N 1
ATOM 819 C CA . LYS A 1 101 ? -7.221 -0.928 12.335 1.00 96.69 101 LYS A CA 1
ATOM 820 C C . LYS A 1 101 ? -7.062 -2.442 12.173 1.00 96.69 101 LYS A C 1
ATOM 822 O O . LYS A 1 101 ? -6.351 -3.073 12.959 1.00 96.69 101 LYS A O 1
ATOM 827 N N . ALA A 1 102 ? -7.724 -3.042 11.186 1.00 97.12 102 ALA A N 1
ATOM 828 C CA . ALA A 1 102 ? -7.579 -4.461 10.894 1.00 97.12 102 ALA A CA 1
ATOM 829 C C . ALA A 1 102 ? -6.176 -4.784 10.351 1.00 97.12 102 ALA A C 1
ATOM 831 O O . ALA A 1 102 ? -5.606 -5.789 10.784 1.00 97.12 102 ALA A O 1
ATOM 832 N N . LEU A 1 103 ? -5.593 -3.931 9.506 1.00 97.56 103 LEU A N 1
ATOM 833 C CA . LEU A 1 103 ? -4.195 -4.023 9.066 1.00 97.56 103 LEU A CA 1
ATOM 834 C C . LEU A 1 103 ? -3.228 -3.926 10.257 1.00 97.56 103 LEU A C 1
ATOM 836 O O . LEU A 1 103 ? -2.425 -4.841 10.461 1.00 97.56 103 LEU A O 1
ATOM 840 N N . ASN A 1 104 ? -3.406 -2.944 11.148 1.00 96.38 104 ASN A N 1
ATOM 841 C CA . ASN A 1 104 ? -2.580 -2.817 12.357 1.00 96.38 104 ASN A CA 1
ATOM 842 C C . ASN A 1 104 ? -2.700 -4.057 13.263 1.00 96.38 104 ASN A C 1
ATOM 844 O O . ASN A 1 104 ? -1.709 -4.521 13.827 1.00 96.38 104 ASN A O 1
ATOM 848 N N . SER A 1 105 ? -3.888 -4.676 13.356 1.00 95.94 105 SER A N 1
ATOM 849 C CA . SER A 1 105 ? -4.079 -5.942 14.093 1.00 95.94 105 SER A CA 1
ATOM 850 C C . SER A 1 105 ? -3.301 -7.122 13.491 1.00 95.94 105 SER A C 1
ATOM 852 O O . SER A 1 105 ? -2.976 -8.084 14.190 1.00 95.94 105 SER A O 1
ATOM 854 N N . LEU A 1 106 ? -2.980 -7.052 12.196 1.00 97.06 106 LEU A N 1
ATOM 855 C CA . LEU A 1 106 ? -2.109 -7.995 11.494 1.00 97.06 106 LEU A CA 1
ATOM 856 C C . LEU A 1 106 ? -0.626 -7.611 11.578 1.00 97.06 106 LEU A C 1
ATOM 858 O O . LEU A 1 106 ? 0.215 -8.333 11.029 1.00 97.06 106 LEU A O 1
ATOM 862 N N . ARG A 1 107 ? -0.307 -6.527 12.297 1.00 97.19 107 ARG A N 1
ATOM 863 C CA . ARG A 1 107 ? 1.020 -5.911 12.388 1.00 97.19 107 ARG A CA 1
ATOM 864 C C . ARG A 1 107 ? 1.551 -5.492 11.015 1.00 97.19 107 ARG A C 1
ATOM 866 O O . ARG A 1 107 ? 2.715 -5.738 10.700 1.00 97.19 107 ARG A O 1
ATOM 873 N N . ILE A 1 108 ? 0.659 -4.949 10.194 1.00 97.81 108 ILE A N 1
ATOM 874 C CA . ILE A 1 108 ? 0.971 -4.255 8.948 1.00 97.81 108 ILE A CA 1
ATOM 875 C C . ILE A 1 108 ? 0.712 -2.782 9.232 1.00 97.81 108 ILE A C 1
ATOM 877 O O . ILE A 1 108 ? -0.406 -2.446 9.615 1.00 97.81 108 ILE A O 1
ATOM 881 N N . TYR A 1 109 ? 1.732 -1.951 9.063 1.00 97.62 109 TYR A N 1
ATOM 882 C CA . TYR A 1 109 ? 1.621 -0.499 9.158 1.00 97.62 109 TYR A CA 1
ATOM 883 C C . TYR A 1 109 ? 1.924 0.063 7.771 1.00 97.62 109 TYR A C 1
ATOM 885 O O . TYR A 1 109 ? 2.936 -0.301 7.186 1.00 97.62 109 TYR A O 1
ATOM 893 N N . VAL A 1 110 ? 1.017 0.843 7.199 1.00 96.94 110 VAL A N 1
ATOM 894 C CA . VAL A 1 110 ? 1.034 1.285 5.795 1.00 96.94 110 VAL A CA 1
ATOM 895 C C . VAL A 1 110 ? 2.107 2.342 5.565 1.00 96.94 110 VAL A C 1
ATOM 897 O O . VAL A 1 110 ? 2.740 2.341 4.514 1.00 96.94 110 VAL A O 1
ATOM 900 N N . MET A 1 111 ? 2.328 3.211 6.554 1.00 96.06 111 MET A N 1
ATOM 901 C CA . MET A 1 111 ? 3.312 4.301 6.572 1.00 96.06 111 MET A CA 1
ATOM 902 C C . MET A 1 111 ? 3.083 5.414 5.540 1.00 96.06 111 MET A C 1
ATOM 904 O O . MET A 1 111 ? 3.766 6.431 5.586 1.00 96.06 111 MET A O 1
ATOM 908 N N . ASP A 1 112 ? 2.108 5.247 4.648 1.00 95.75 112 ASP A N 1
ATOM 909 C CA . ASP A 1 112 ? 1.804 6.158 3.547 1.00 95.75 112 ASP A CA 1
ATOM 910 C C . ASP A 1 112 ? 0.288 6.204 3.283 1.00 95.75 112 ASP A C 1
ATOM 912 O O . ASP A 1 112 ? -0.226 5.822 2.230 1.00 95.75 112 ASP A O 1
ATOM 916 N N . VAL A 1 113 ? -0.461 6.586 4.320 1.00 96.69 113 VAL A N 1
ATOM 917 C CA . VAL A 1 113 ? -1.922 6.710 4.256 1.00 96.69 113 VAL A CA 1
ATOM 918 C C . VAL A 1 113 ? -2.288 8.053 3.622 1.00 96.69 113 VAL A C 1
ATOM 920 O O . VAL A 1 113 ? -2.212 9.085 4.284 1.00 96.69 113 VAL A O 1
ATOM 923 N N . ARG A 1 114 ? -2.713 8.006 2.359 1.00 96.06 114 ARG A N 1
ATOM 924 C CA . ARG A 1 114 ? -3.196 9.135 1.543 1.00 96.06 114 ARG A CA 1
ATOM 925 C C . ARG A 1 114 ? -4.279 8.656 0.579 1.00 96.06 114 ARG A C 1
ATOM 927 O O . ARG A 1 114 ? -4.285 7.472 0.237 1.00 96.06 114 ARG A O 1
ATOM 934 N N . TRP A 1 115 ? -5.175 9.530 0.121 1.00 95.50 115 TRP A N 1
ATOM 935 C CA . TRP A 1 115 ? -6.340 9.122 -0.676 1.00 95.50 115 TRP A CA 1
ATOM 936 C C . TRP A 1 115 ? -5.946 8.505 -2.022 1.00 95.50 115 TRP A C 1
ATOM 938 O O . TRP A 1 115 ? -6.542 7.51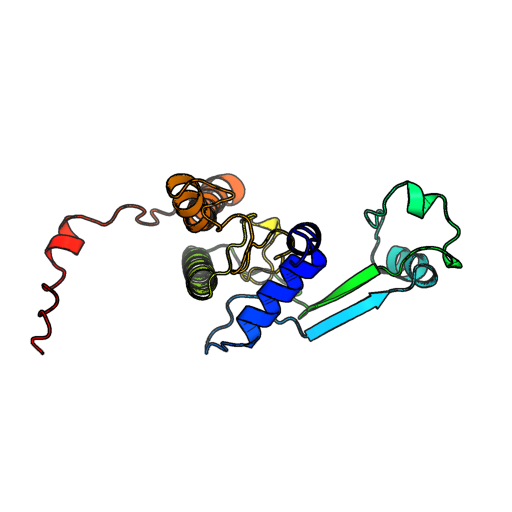8 -2.443 1.00 95.50 115 TRP A O 1
ATOM 948 N N . SER A 1 116 ? -4.877 9.002 -2.649 1.00 94.75 116 SER A N 1
ATOM 949 C CA . SER A 1 116 ? -4.354 8.472 -3.919 1.00 94.75 116 SER A CA 1
ATOM 950 C C . SER A 1 116 ? -3.872 7.016 -3.854 1.00 94.75 116 SER A C 1
ATOM 952 O O . SER A 1 116 ? -3.726 6.380 -4.895 1.00 94.75 116 SER A O 1
ATOM 954 N N . ASN A 1 117 ? -3.666 6.469 -2.650 1.00 96.44 117 ASN A N 1
ATOM 955 C CA . ASN A 1 117 ? -3.294 5.069 -2.427 1.00 96.44 117 ASN A CA 1
ATOM 956 C C . ASN A 1 117 ? -4.516 4.144 -2.231 1.00 96.44 117 ASN A C 1
ATOM 958 O O . ASN A 1 117 ? -4.349 2.953 -1.941 1.00 96.44 117 ASN A O 1
ATOM 962 N N . TYR A 1 118 ? -5.739 4.669 -2.375 1.00 96.12 118 TYR A N 1
ATOM 963 C CA . TYR A 1 118 ? -6.992 3.915 -2.310 1.00 96.12 118 TYR A CA 1
ATOM 964 C C . TYR A 1 118 ? -7.621 3.749 -3.694 1.00 96.12 118 TYR A C 1
ATOM 966 O O . TYR A 1 118 ? -7.541 4.627 -4.549 1.00 96.12 118 TYR A O 1
ATOM 974 N N . LYS A 1 119 ? -8.294 2.614 -3.890 1.00 96.12 119 LYS A N 1
ATOM 975 C CA . LYS A 1 119 ? -9.140 2.338 -5.053 1.00 96.12 119 LYS A CA 1
ATOM 976 C C . LYS A 1 119 ? -10.331 1.483 -4.628 1.00 96.12 119 LYS A C 1
ATOM 978 O O . LYS A 1 119 ? -10.181 0.566 -3.823 1.00 96.12 119 LYS A O 1
ATOM 983 N N . GLY A 1 120 ? -11.531 1.794 -5.108 1.00 94.56 120 GLY A N 1
ATOM 984 C CA . GLY A 1 120 ? -12.758 1.091 -4.714 1.00 94.56 120 GLY A CA 1
ATOM 985 C C . GLY A 1 120 ? -13.102 1.233 -3.234 1.00 94.56 120 GLY A C 1
ATOM 986 O O . GLY A 1 120 ? -13.799 0.386 -2.685 1.00 94.56 120 GLY A O 1
ATOM 987 N N . GLY A 1 121 ? -12.566 2.256 -2.561 1.00 94.31 121 GLY A N 1
ATOM 988 C CA . GLY A 1 121 ? -12.682 2.405 -1.111 1.00 94.31 121 GLY A CA 1
ATOM 989 C C . GLY A 1 121 ? -11.754 1.503 -0.287 1.00 94.31 121 GLY A C 1
ATOM 990 O O . GLY A 1 121 ? -11.865 1.502 0.937 1.00 94.31 121 GLY A O 1
ATOM 991 N N . HIS A 1 122 ? -10.835 0.774 -0.924 1.00 96.31 122 HIS A N 1
ATOM 992 C CA . HIS A 1 122 ? -9.866 -0.103 -0.271 1.00 96.31 122 HIS A CA 1
ATOM 993 C C . HIS A 1 122 ? -8.436 0.361 -0.532 1.00 96.31 122 HIS A C 1
ATOM 995 O O . HIS A 1 122 ? -8.130 0.925 -1.581 1.00 96.31 122 HIS A O 1
ATOM 1001 N N . LEU A 1 123 ? -7.541 0.103 0.420 1.00 96.25 123 LEU A N 1
ATOM 1002 C CA . LEU A 1 123 ? -6.122 0.385 0.236 1.00 96.25 123 LEU A CA 1
ATOM 1003 C C . LEU A 1 123 ? -5.547 -0.550 -0.841 1.00 96.25 123 LEU A C 1
ATOM 1005 O O . LEU A 1 123 ? -5.785 -1.764 -0.800 1.00 96.25 123 LEU A O 1
ATOM 1009 N N . VAL A 1 124 ? -4.805 0.017 -1.795 1.00 96.62 124 VAL A N 1
ATOM 1010 C CA . VAL A 1 124 ? -4.204 -0.737 -2.905 1.00 96.62 124 VAL A CA 1
ATOM 1011 C C . VAL A 1 124 ? -2.680 -0.685 -2.897 1.00 96.62 124 VAL A C 1
ATOM 1013 O O . VAL A 1 124 ? -2.059 -1.650 -3.342 1.00 96.62 124 VAL A O 1
ATOM 1016 N N . ASP A 1 125 ? -2.080 0.383 -2.372 1.00 96.38 125 ASP A N 1
ATOM 1017 C CA . ASP A 1 125 ? -0.629 0.580 -2.328 1.00 96.38 125 ASP A CA 1
ATOM 1018 C C . ASP A 1 125 ? -0.055 0.255 -0.934 1.00 96.38 125 ASP A C 1
ATOM 1020 O O . ASP A 1 125 ? -0.414 0.877 0.067 1.00 96.38 125 ASP A O 1
ATOM 1024 N N . PHE A 1 126 ? 0.840 -0.736 -0.874 1.00 97.44 126 PHE A N 1
ATOM 1025 C CA . PHE A 1 126 ? 1.608 -1.090 0.331 1.00 97.44 126 PHE A CA 1
ATOM 1026 C C . PHE A 1 126 ? 3.122 -1.000 0.107 1.00 97.44 126 PHE A C 1
ATOM 1028 O O . PHE A 1 126 ? 3.899 -1.620 0.838 1.00 97.44 126 PHE A O 1
ATOM 1035 N N . SER A 1 127 ? 3.554 -0.251 -0.900 1.00 95.25 127 SER A N 1
ATOM 1036 C CA . SER A 1 127 ? 4.960 -0.094 -1.276 1.00 95.25 127 SER A CA 1
ATOM 1037 C C . SER A 1 127 ? 5.812 0.542 -0.163 1.00 95.25 127 SER A C 1
ATOM 1039 O O . SER A 1 127 ? 7.002 0.261 -0.053 1.00 95.25 127 SER A O 1
ATOM 1041 N N . SER A 1 128 ? 5.189 1.291 0.750 1.00 96.19 128 SER A N 1
ATOM 1042 C CA . SER A 1 128 ? 5.831 1.856 1.950 1.00 96.19 128 SER A CA 1
ATOM 1043 C C . SER A 1 128 ? 5.603 1.033 3.228 1.00 96.19 128 SER A C 1
ATOM 1045 O O . SER A 1 128 ? 6.088 1.398 4.301 1.00 96.19 128 SER A 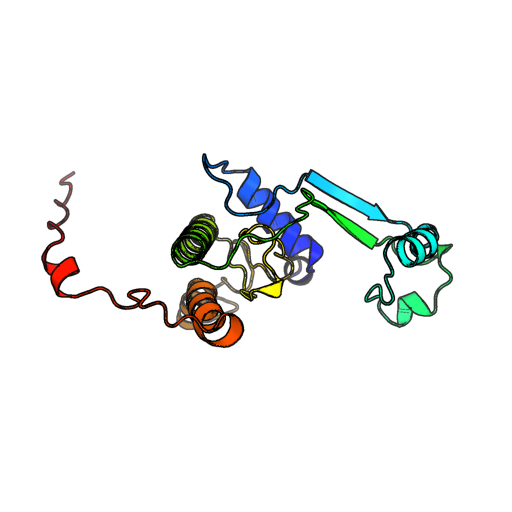O 1
ATOM 1047 N N . ALA A 1 129 ? 4.865 -0.079 3.153 1.00 96.88 129 ALA A N 1
ATOM 1048 C CA . ALA A 1 129 ? 4.331 -0.731 4.341 1.00 96.88 129 ALA A CA 1
ATOM 1049 C C . ALA A 1 129 ? 5.391 -1.466 5.175 1.00 96.88 129 ALA A C 1
ATOM 1051 O O . ALA A 1 129 ? 6.111 -2.359 4.719 1.00 96.88 129 ALA A O 1
ATOM 1052 N N . TRP A 1 130 ? 5.392 -1.202 6.476 1.00 97.00 130 TRP A N 1
ATOM 1053 C CA . TRP A 1 130 ? 6.189 -1.916 7.462 1.00 97.00 130 TRP A CA 1
ATOM 1054 C C . TRP A 1 130 ? 5.383 -3.070 8.051 1.00 97.00 130 TRP A C 1
ATOM 1056 O O . TRP A 1 130 ? 4.632 -2.932 9.015 1.00 97.00 130 TRP A O 1
ATOM 1066 N N . THR A 1 131 ? 5.554 -4.264 7.489 1.00 96.62 131 THR A N 1
ATOM 1067 C CA . THR A 1 131 ? 4.986 -5.489 8.077 1.00 96.62 131 THR A CA 1
ATOM 1068 C C . THR A 1 131 ? 5.934 -6.058 9.137 1.00 96.62 131 THR A C 1
ATOM 1070 O O . THR A 1 131 ? 7.116 -6.240 8.858 1.00 96.62 131 THR A O 1
ATOM 1073 N N . GLU A 1 132 ? 5.469 -6.394 10.345 1.00 95.31 132 GLU A N 1
ATOM 1074 C CA . GLU A 1 132 ? 6.330 -7.036 11.354 1.00 95.31 132 GLU A CA 1
ATOM 1075 C C . GLU A 1 132 ? 6.657 -8.499 10.986 1.00 95.31 132 GLU A C 1
ATOM 1077 O O . GLU A 1 132 ? 5.756 -9.230 10.559 1.00 95.31 132 GLU A O 1
ATOM 1082 N N . PRO A 1 133 ? 7.900 -8.976 11.198 1.00 94.00 133 PRO A N 1
ATOM 1083 C CA . PRO A 1 133 ? 9.031 -8.229 11.756 1.00 94.00 133 PRO A CA 1
ATOM 1084 C C . PRO A 1 133 ? 9.590 -7.215 10.745 1.00 94.00 133 PRO A C 1
ATOM 1086 O O . PRO A 1 133 ? 9.817 -7.568 9.590 1.00 94.00 133 PRO A O 1
ATOM 1089 N N . HIS A 1 134 ? 9.796 -5.971 11.183 1.00 93.75 134 HIS A N 1
ATOM 1090 C CA . HIS A 1 134 ? 10.439 -4.905 10.410 1.00 93.75 134 HIS A CA 1
ATOM 1091 C C . HIS A 1 134 ? 11.557 -4.299 11.261 1.00 93.75 134 HIS A C 1
ATOM 1093 O O . HIS A 1 134 ? 11.386 -4.182 12.477 1.00 93.75 134 HIS A O 1
ATOM 1099 N N . PHE A 1 135 ? 12.695 -3.943 10.663 1.00 92.75 135 PHE A N 1
ATOM 1100 C CA . PHE A 1 135 ? 13.864 -3.488 11.423 1.00 92.75 135 PHE A CA 1
ATOM 1101 C C . PHE A 1 135 ? 13.585 -2.186 12.196 1.00 92.75 135 PHE A C 1
ATOM 1103 O O . PHE A 1 135 ? 14.076 -2.045 13.310 1.00 92.75 135 PHE A O 1
ATOM 1110 N N . GLU A 1 136 ? 12.701 -1.320 11.686 1.00 93.38 136 GLU A N 1
ATOM 1111 C CA . GLU A 1 136 ? 12.265 -0.090 12.373 1.00 93.38 136 GLU A CA 1
ATOM 1112 C C . GLU A 1 136 ? 11.532 -0.353 13.705 1.00 93.38 136 GLU A C 1
ATOM 1114 O O . GLU A 1 136 ? 11.406 0.541 14.537 1.00 93.38 136 GLU A O 1
ATOM 1119 N N . PHE A 1 137 ? 11.057 -1.581 13.949 1.00 93.88 137 PHE A N 1
ATOM 1120 C CA . PHE A 1 137 ? 10.418 -1.960 15.216 1.00 93.88 137 PHE A CA 1
ATOM 1121 C C . PHE A 1 137 ? 11.358 -2.673 16.193 1.00 93.88 137 PHE A C 1
ATOM 1123 O O . PHE A 1 137 ? 10.900 -3.205 17.209 1.00 93.88 137 PHE A O 1
ATOM 1130 N N . ARG A 1 138 ? 12.662 -2.724 15.902 1.00 94.00 138 ARG A N 1
ATOM 1131 C CA . ARG A 1 138 ? 13.649 -3.310 16.808 1.00 94.00 138 ARG A CA 1
ATOM 1132 C C . ARG A 1 138 ? 14.176 -2.267 17.792 1.00 94.00 138 ARG A C 1
ATOM 1134 O O . ARG A 1 138 ? 14.507 -1.153 17.401 1.00 94.00 138 ARG A O 1
ATOM 1141 N N . LYS A 1 139 ? 14.314 -2.666 19.059 1.00 93.00 139 LYS A N 1
ATOM 1142 C CA . LYS A 1 139 ? 14.775 -1.792 20.154 1.00 93.00 139 LYS A CA 1
ATOM 1143 C C . LYS A 1 139 ? 16.250 -1.390 20.059 1.00 93.00 139 LYS A C 1
ATOM 1145 O O . LYS A 1 139 ? 16.659 -0.454 20.727 1.00 93.00 139 LYS A O 1
ATOM 1150 N N . ASP A 1 140 ? 17.044 -2.111 19.270 1.00 93.81 140 ASP A N 1
ATOM 1151 C CA . ASP A 1 140 ? 18.441 -1.769 18.994 1.00 93.81 140 ASP A CA 1
ATOM 1152 C C . ASP A 1 140 ? 18.604 -0.826 17.790 1.00 93.81 140 ASP A C 1
ATOM 1154 O O . ASP A 1 140 ? 19.706 -0.359 17.531 1.00 93.81 140 ASP A O 1
ATOM 1158 N N . VAL A 1 141 ? 17.515 -0.542 17.064 1.00 92.69 141 VAL A N 1
ATOM 1159 C CA . VAL A 1 141 ? 17.482 0.421 15.951 1.00 92.69 141 VAL A CA 1
ATOM 1160 C C . VAL A 1 141 ? 16.776 1.708 16.372 1.00 92.69 141 VAL A C 1
ATOM 1162 O O . VAL A 1 141 ? 17.287 2.791 16.120 1.00 92.69 141 VAL A O 1
ATOM 1165 N N . ASN A 1 142 ? 15.616 1.592 17.025 1.00 93.94 142 ASN A N 1
ATOM 1166 C CA . ASN A 1 142 ? 14.789 2.727 17.431 1.00 93.94 142 ASN A CA 1
ATOM 1167 C C . ASN A 1 142 ? 14.441 2.674 18.919 1.00 93.94 142 ASN A C 1
ATOM 1169 O O . ASN A 1 142 ? 14.335 1.598 19.515 1.00 93.94 142 ASN A O 1
ATOM 1173 N N . SER A 1 143 ? 14.179 3.846 19.505 1.00 95.38 143 SER A N 1
ATOM 1174 C CA . SER A 1 143 ? 13.720 3.937 20.890 1.00 95.38 143 SER A CA 1
ATOM 1175 C C . SER A 1 143 ? 12.328 3.311 21.061 1.00 95.38 143 SER A C 1
ATOM 1177 O O . SER A 1 143 ? 11.515 3.275 20.135 1.00 95.38 143 SER A O 1
ATOM 1179 N N . GLU A 1 144 ? 11.992 2.852 22.272 1.00 95.00 144 GLU A N 1
ATOM 1180 C CA . GLU A 1 144 ? 10.645 2.325 22.552 1.00 95.00 144 GLU A CA 1
ATOM 1181 C C . GLU A 1 144 ? 9.542 3.358 22.281 1.00 95.00 144 GLU A C 1
ATOM 1183 O O . GLU A 1 144 ? 8.432 2.999 21.871 1.00 95.00 144 GLU A O 1
ATOM 1188 N N . LYS A 1 145 ? 9.859 4.643 22.484 1.00 94.81 145 LYS A N 1
ATOM 1189 C CA . LYS A 1 145 ? 8.966 5.763 22.195 1.00 94.81 145 LYS A CA 1
ATOM 1190 C C . LYS A 1 145 ? 8.694 5.860 20.693 1.00 94.81 145 LYS A C 1
ATOM 1192 O O . LYS A 1 145 ? 7.525 5.899 20.312 1.00 94.81 145 LYS A O 1
ATOM 1197 N N . ASP A 1 146 ? 9.729 5.821 19.858 1.00 93.31 146 ASP A N 1
ATOM 1198 C CA . ASP A 1 146 ? 9.589 5.926 18.398 1.00 93.31 146 ASP A CA 1
ATOM 1199 C C . ASP A 1 146 ? 8.864 4.714 17.824 1.00 93.31 146 ASP A C 1
ATOM 1201 O O . ASP A 1 146 ? 7.937 4.857 17.035 1.00 93.31 146 ASP A O 1
ATOM 1205 N N . ILE A 1 147 ? 9.178 3.511 18.312 1.00 93.94 147 ILE A N 1
ATOM 1206 C CA . ILE A 1 147 ? 8.452 2.285 17.956 1.00 93.94 147 ILE A CA 1
ATOM 1207 C C . ILE A 1 147 ? 6.956 2.440 18.259 1.00 93.94 147 ILE A C 1
ATOM 1209 O O . ILE A 1 147 ? 6.111 2.053 17.450 1.00 93.94 147 ILE A O 1
ATOM 1213 N N . LYS A 1 148 ? 6.600 2.999 19.422 1.00 93.56 148 LYS A N 1
ATOM 1214 C CA . LYS A 1 148 ? 5.199 3.227 19.799 1.00 93.56 148 LYS A CA 1
ATOM 1215 C C . LYS A 1 148 ? 4.527 4.264 18.895 1.00 93.56 148 LYS A C 1
ATOM 1217 O O . LYS A 1 148 ? 3.385 4.034 18.501 1.00 93.56 148 LYS A O 1
ATOM 1222 N N . ILE A 1 149 ? 5.221 5.353 18.558 1.00 91.25 149 ILE A N 1
ATOM 1223 C CA . ILE A 1 149 ? 4.739 6.392 17.634 1.00 91.25 149 ILE A CA 1
ATOM 1224 C C . ILE A 1 149 ? 4.511 5.801 16.238 1.00 91.25 149 ILE A C 1
ATOM 1226 O O . ILE A 1 149 ? 3.419 5.932 15.689 1.00 91.25 149 ILE A O 1
ATOM 1230 N N . ASN A 1 150 ? 5.484 5.060 15.709 1.00 91.81 150 ASN A N 1
ATOM 1231 C CA . ASN A 1 150 ? 5.423 4.438 14.385 1.00 91.81 150 ASN A CA 1
ATOM 1232 C C . ASN A 1 150 ? 4.229 3.481 14.248 1.00 91.81 150 ASN A C 1
ATOM 1234 O O . ASN A 1 150 ? 3.588 3.434 13.207 1.00 91.81 150 ASN A O 1
ATOM 1238 N N . ARG A 1 151 ? 3.840 2.771 15.315 1.00 93.00 151 ARG A N 1
ATOM 1239 C CA . ARG A 1 151 ? 2.638 1.911 15.300 1.00 93.00 151 ARG A CA 1
ATOM 1240 C C . ARG A 1 151 ? 1.308 2.673 15.252 1.00 93.00 151 ARG A C 1
ATOM 1242 O O . ARG A 1 151 ? 0.260 2.062 15.033 1.00 93.00 151 ARG A O 1
ATOM 1249 N N . GLN A 1 152 ? 1.324 3.974 15.527 1.00 91.88 152 GLN A N 1
ATOM 1250 C CA . GLN A 1 152 ? 0.138 4.832 15.573 1.00 91.88 152 GLN A CA 1
ATOM 1251 C C . GLN A 1 152 ? 0.053 5.797 14.387 1.00 91.88 152 GLN A C 1
ATOM 1253 O O . GLN A 1 152 ? -1.019 6.365 14.162 1.00 91.88 152 GLN A O 1
ATOM 1258 N N . ILE A 1 153 ? 1.140 5.953 13.623 1.00 92.56 153 ILE A N 1
ATOM 1259 C CA . ILE A 1 153 ? 1.270 6.974 12.580 1.00 92.56 153 ILE A CA 1
ATOM 1260 C C . ILE A 1 153 ? 0.175 6.872 11.517 1.00 92.56 153 ILE A C 1
ATOM 1262 O O . ILE A 1 153 ? -0.402 7.887 11.152 1.00 92.56 153 ILE A O 1
ATOM 1266 N N . ASP A 1 154 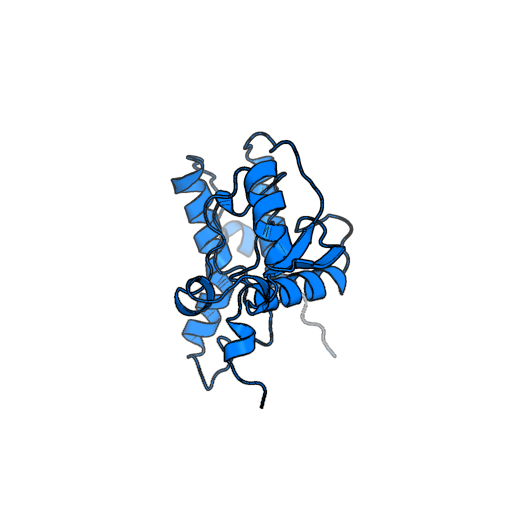? -0.211 5.658 11.125 1.00 94.75 154 ASP A N 1
ATOM 1267 C CA . ASP A 1 154 ? -1.258 5.423 10.130 1.00 94.75 154 ASP A CA 1
ATOM 1268 C C . ASP A 1 154 ? -2.608 6.022 10.533 1.00 94.75 154 ASP A C 1
ATOM 1270 O O . ASP A 1 154 ? -3.310 6.595 9.706 1.00 94.75 154 ASP A O 1
ATOM 1274 N N . LEU A 1 155 ? -2.993 5.916 11.810 1.00 94.06 155 LEU A N 1
ATOM 1275 C CA . LEU A 1 155 ? -4.269 6.464 12.278 1.00 94.06 155 LEU A CA 1
ATOM 1276 C C . LEU A 1 155 ? -4.224 7.992 12.370 1.00 94.06 155 LEU A C 1
ATOM 1278 O O . LEU A 1 155 ? -5.254 8.635 12.172 1.00 94.06 155 LEU A O 1
ATOM 1282 N N . ALA A 1 156 ? -3.054 8.566 12.658 1.00 92.88 156 ALA A N 1
ATOM 1283 C CA . ALA A 1 156 ? -2.853 10.010 12.606 1.00 92.88 156 ALA A CA 1
ATOM 1284 C C . ALA A 1 156 ? -2.896 10.518 11.154 1.00 92.88 156 ALA A C 1
ATOM 1286 O O . ALA A 1 156 ? -3.645 11.449 10.860 1.00 92.88 156 ALA A O 1
ATOM 1287 N N . ALA A 1 157 ? -2.177 9.852 10.244 1.00 94.44 157 ALA A N 1
ATOM 1288 C CA . ALA A 1 157 ? -2.172 10.134 8.811 1.00 94.44 157 ALA A CA 1
ATOM 1289 C C . ALA A 1 157 ? -3.569 9.976 8.193 1.00 94.44 157 ALA A C 1
ATOM 1291 O O . ALA A 1 157 ? -3.994 10.826 7.424 1.00 94.44 157 ALA A O 1
ATOM 1292 N N . PHE A 1 158 ? -4.346 8.977 8.618 1.00 95.88 158 PHE A N 1
ATOM 1293 C CA . PHE A 1 158 ? -5.743 8.829 8.218 1.00 95.88 158 PHE A CA 1
ATOM 1294 C C . PHE A 1 158 ? -6.599 10.047 8.592 1.00 95.88 158 PHE A C 1
ATOM 1296 O O . PHE A 1 158 ? -7.351 10.542 7.759 1.00 95.88 158 PHE A O 1
ATOM 1303 N N . ASN A 1 159 ? -6.496 10.552 9.827 1.00 93.81 159 ASN A N 1
ATOM 1304 C CA . ASN A 1 159 ? -7.265 11.738 10.224 1.00 93.81 159 ASN A CA 1
ATOM 1305 C C . ASN A 1 159 ? -6.835 12.972 9.414 1.00 93.81 159 ASN A C 1
ATOM 1307 O O . ASN A 1 159 ? -7.682 13.780 9.041 1.00 93.81 159 ASN A O 1
ATOM 1311 N N . LYS A 1 160 ? -5.532 13.090 9.121 1.00 93.94 160 LYS A N 1
ATOM 1312 C CA . LYS A 1 160 ? -4.986 14.143 8.260 1.00 93.94 160 LYS A CA 1
ATOM 1313 C C . LYS A 1 160 ? -5.558 14.056 6.842 1.00 93.94 160 LYS A C 1
ATOM 1315 O O . LYS A 1 160 ? -6.115 15.036 6.372 1.00 93.94 160 LYS A O 1
ATOM 1320 N N . MET A 1 161 ? -5.509 12.879 6.218 1.00 95.12 161 MET A N 1
ATOM 1321 C CA . MET A 1 161 ? -6.074 12.603 4.891 1.00 95.12 161 MET A CA 1
ATOM 1322 C C . MET A 1 161 ? -7.560 12.991 4.822 1.00 95.12 161 MET A C 1
ATOM 1324 O O . MET A 1 161 ? -7.975 13.713 3.923 1.00 95.12 161 MET A O 1
ATOM 1328 N N . VAL A 1 162 ? -8.367 12.569 5.801 1.00 95.00 162 VAL A N 1
ATOM 1329 C CA . VAL A 1 162 ? -9.810 12.875 5.842 1.00 95.00 162 VAL A CA 1
ATOM 1330 C C . VAL A 1 162 ? -10.078 14.382 5.897 1.00 95.00 162 VAL A C 1
ATOM 1332 O O . VAL A 1 162 ? -10.971 14.873 5.207 1.00 95.00 162 VAL A O 1
ATOM 1335 N N . LYS A 1 163 ? -9.297 15.119 6.690 1.00 93.62 163 LYS A N 1
ATOM 1336 C CA . LYS A 1 163 ? -9.472 16.562 6.855 1.00 93.62 163 LYS A CA 1
ATOM 1337 C C . LYS A 1 163 ? -8.928 17.358 5.669 1.00 93.62 163 LYS A C 1
ATOM 1339 O O . LYS A 1 163 ? -9.613 18.233 5.155 1.00 93.62 163 LYS A O 1
ATOM 1344 N N . GLU A 1 164 ? -7.688 17.089 5.276 1.00 93.62 164 GLU A N 1
ATOM 1345 C CA . GLU A 1 164 ? -6.926 17.931 4.348 1.00 93.62 164 GLU A CA 1
ATOM 1346 C C . GLU A 1 164 ? -7.124 17.538 2.882 1.00 93.62 164 GLU A C 1
ATOM 1348 O O . GLU A 1 164 ? -7.180 18.418 2.031 1.00 93.62 164 GLU A O 1
ATOM 1353 N N . GLU A 1 165 ? -7.258 16.244 2.574 1.00 92.81 165 GLU A N 1
ATOM 1354 C CA . GLU A 1 165 ? -7.435 15.778 1.190 1.00 92.81 165 GLU A CA 1
ATOM 1355 C C . GLU A 1 165 ? -8.915 15.659 0.812 1.00 92.81 165 GLU A C 1
ATOM 1357 O O . GLU A 1 165 ? -9.281 15.931 -0.328 1.00 92.81 165 GLU A O 1
ATOM 1362 N N . LEU A 1 166 ? -9.773 15.258 1.760 1.00 92.00 166 LEU A N 1
ATOM 1363 C CA . LEU A 1 166 ? -11.193 14.991 1.492 1.00 92.00 166 LEU A CA 1
ATOM 1364 C C . LEU A 1 166 ? -12.135 16.106 1.959 1.00 92.00 166 LEU A C 1
ATOM 1366 O O . LEU A 1 166 ? -13.334 16.033 1.699 1.00 92.00 166 LEU A O 1
ATOM 1370 N N . GLY A 1 167 ? -11.620 17.121 2.661 1.00 90.31 167 GLY A N 1
ATOM 1371 C CA . GLY A 1 167 ? -12.411 18.255 3.147 1.00 90.31 167 GLY A CA 1
ATOM 1372 C C . GLY A 1 167 ? -13.530 17.866 4.118 1.00 90.31 167 GLY A C 1
ATOM 1373 O O . GLY A 1 167 ? -14.475 18.632 4.302 1.00 90.31 167 GLY A O 1
ATOM 1374 N N . MET A 1 168 ? -13.460 16.675 4.723 1.00 85.69 168 MET A N 1
ATOM 1375 C CA . MET A 1 168 ? -14.483 16.200 5.643 1.00 85.69 168 MET A CA 1
ATOM 1376 C C . MET A 1 168 ? -14.057 16.472 7.081 1.00 85.69 168 MET A C 1
ATOM 1378 O O . MET A 1 168 ? -13.060 15.934 7.566 1.00 85.69 168 MET A O 1
ATOM 1382 N N . ASP A 1 169 ? -14.870 17.240 7.802 1.00 72.81 169 ASP A N 1
ATOM 1383 C CA . ASP A 1 169 ? -14.689 17.459 9.235 1.00 72.81 169 ASP A CA 1
ATOM 1384 C C . ASP A 1 169 ? -15.349 16.316 10.009 1.00 72.81 169 ASP A C 1
ATOM 1386 O O . ASP A 1 169 ? -16.370 16.447 10.686 1.00 72.81 169 ASP A O 1
ATOM 1390 N N . VAL A 1 170 ? -14.823 15.109 9.811 1.00 59.38 170 VAL A N 1
ATOM 1391 C CA . VAL A 1 170 ? -15.393 13.949 10.477 1.00 59.38 170 VAL A CA 1
ATOM 1392 C C . VAL A 1 170 ? -14.977 14.045 11.942 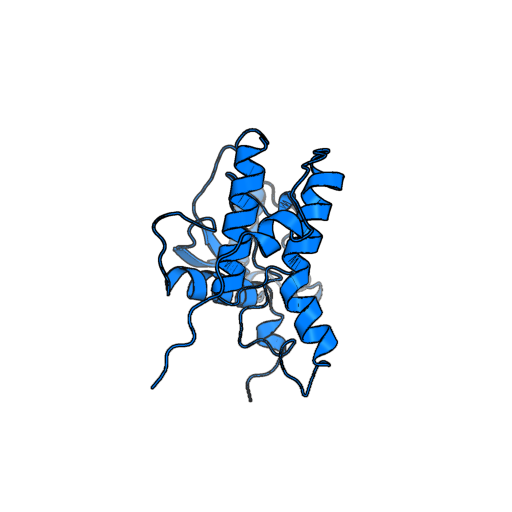1.00 59.38 170 VAL A C 1
ATOM 1394 O O . VAL A 1 170 ? -13.797 13.924 12.274 1.00 59.38 170 VAL A O 1
ATOM 1397 N N . LEU A 1 171 ? -15.959 14.233 12.829 1.00 49.56 171 LEU A N 1
ATOM 1398 C CA . LEU A 1 171 ? -15.858 14.065 14.284 1.00 49.56 171 LEU A CA 1
ATOM 1399 C C . LEU A 1 171 ? -15.501 12.602 14.613 1.00 49.56 171 LEU A C 1
ATOM 1401 O O . LEU A 1 171 ? -16.254 11.873 15.264 1.00 49.56 171 LEU A O 1
ATOM 1405 N N . VAL A 1 172 ? -14.354 12.103 14.148 1.00 48.22 172 VAL A N 1
ATOM 1406 C CA . VAL A 1 172 ? -13.937 10.721 14.365 1.00 48.22 172 VAL A CA 1
ATOM 1407 C C . VAL A 1 172 ? -13.324 10.591 15.750 1.00 48.22 172 VAL A C 1
ATOM 1409 O O . VAL A 1 172 ? -12.150 10.241 15.841 1.00 48.22 172 VAL A O 1
ATOM 1412 N N . ARG A 1 173 ? -14.120 10.858 16.804 1.00 47.22 173 ARG A N 1
ATOM 1413 C CA . ARG A 1 173 ? -13.820 10.690 18.244 1.00 47.22 173 ARG A CA 1
ATOM 1414 C C . ARG A 1 173 ? -12.423 10.104 18.458 1.00 47.22 173 ARG A C 1
ATOM 1416 O O . ARG A 1 173 ? -12.237 8.881 18.500 1.00 47.22 173 ARG A O 1
ATOM 1423 N N . THR A 1 174 ? -11.429 10.984 18.407 1.00 45.34 174 THR A N 1
ATOM 1424 C CA . THR A 1 174 ? -10.010 10.635 18.521 1.00 45.34 174 THR A CA 1
ATOM 1425 C C . THR A 1 174 ? -9.632 10.453 19.977 1.00 45.34 174 THR A C 1
ATOM 1427 O O . THR A 1 174 ? -8.688 9.725 20.269 1.00 45.34 174 THR A O 1
ATOM 1430 N N . GLU A 1 175 ? -10.430 11.003 20.886 1.00 41.09 175 GLU A N 1
ATOM 1431 C CA . GLU A 1 175 ? -10.233 10.837 22.310 1.00 41.09 175 GLU A CA 1
ATOM 1432 C C . GLU A 1 175 ? -11.167 9.766 22.879 1.00 41.09 175 GLU A C 1
ATOM 1434 O O . GLU A 1 175 ? -12.355 9.704 22.527 1.00 41.09 175 GLU A O 1
ATOM 1439 N N . PRO A 1 176 ? -10.654 8.888 23.755 1.00 42.56 176 PRO A N 1
ATOM 1440 C CA . PRO A 1 176 ? -11.503 8.082 24.605 1.00 42.56 176 PRO A CA 1
ATOM 1441 C C . PRO A 1 176 ? -12.427 9.027 25.377 1.00 42.56 176 PRO A C 1
ATOM 1443 O O . PRO A 1 176 ? -11.956 9.794 26.207 1.00 42.56 176 PRO A O 1
ATOM 1446 N N . ASN A 1 177 ? -13.730 9.004 25.095 1.00 47.97 177 ASN A N 1
ATOM 1447 C CA . ASN A 1 177 ? -14.678 9.786 25.879 1.00 47.97 177 ASN A CA 1
ATOM 1448 C C . ASN A 1 177 ? -14.602 9.281 27.338 1.00 47.97 177 ASN A C 1
ATOM 1450 O O . ASN A 1 177 ? -14.923 8.105 27.563 1.00 47.97 177 ASN A O 1
ATOM 1454 N N . PRO A 1 178 ? -14.186 10.119 28.307 1.00 54.59 178 PRO A N 1
ATOM 1455 C CA . PRO A 1 178 ? -14.049 9.719 29.704 1.00 54.59 178 PRO A CA 1
ATOM 1456 C C . PRO A 1 178 ? -15.348 9.132 30.265 1.00 54.59 178 PRO A C 1
ATOM 1458 O O . PRO A 1 178 ? -15.305 8.127 30.972 1.00 54.59 178 PRO A O 1
ATOM 1461 N N . ASP A 1 179 ? -16.503 9.657 29.846 1.00 52.50 179 ASP A N 1
ATOM 1462 C CA . ASP A 1 179 ? -17.821 9.164 30.257 1.00 52.50 179 ASP A CA 1
ATOM 1463 C C . ASP A 1 179 ? -18.124 7.771 29.702 1.00 52.50 179 ASP A C 1
ATOM 1465 O O . ASP A 1 179 ? -18.803 6.973 30.347 1.00 52.50 179 ASP A O 1
ATOM 1469 N N . LEU A 1 180 ? -17.631 7.443 28.502 1.00 52.06 180 LEU A N 1
ATOM 1470 C CA . LEU A 1 180 ? -17.777 6.097 27.945 1.00 52.06 180 LEU A CA 1
ATOM 1471 C C . LEU A 1 180 ? -16.815 5.115 28.610 1.00 52.06 180 LEU A C 1
ATOM 1473 O O . LEU A 1 180 ? -17.221 3.982 28.855 1.00 52.06 180 LEU A O 1
ATOM 1477 N N . ILE A 1 181 ? -15.587 5.534 28.943 1.00 57.81 181 ILE A N 1
ATOM 1478 C CA . ILE A 1 181 ? -14.636 4.708 29.703 1.00 57.81 181 ILE A CA 1
ATOM 1479 C C . ILE A 1 181 ? -15.175 4.416 31.103 1.00 57.81 181 ILE A C 1
ATOM 1481 O O . ILE A 1 181 ? -15.132 3.267 31.534 1.00 57.81 181 ILE A O 1
ATOM 1485 N N . ALA A 1 182 ? -15.734 5.419 31.783 1.00 56.03 182 ALA A N 1
ATOM 1486 C CA . ALA A 1 182 ? -16.337 5.266 33.105 1.00 56.03 182 ALA A CA 1
ATOM 1487 C C . ALA A 1 182 ? -17.531 4.292 33.106 1.00 56.03 182 ALA A C 1
ATOM 1489 O O . ALA A 1 182 ? -17.833 3.674 34.124 1.00 56.03 182 ALA A O 1
ATOM 1490 N N . ARG A 1 183 ? -18.193 4.114 31.952 1.00 62.03 183 ARG A N 1
ATOM 1491 C CA . ARG A 1 183 ? -19.305 3.168 31.753 1.00 62.03 183 ARG A CA 1
ATOM 1492 C C . ARG A 1 183 ? -18.859 1.767 31.320 1.00 62.03 183 ARG A C 1
ATOM 1494 O O . ARG A 1 183 ? -19.692 0.858 31.270 1.00 62.03 183 ARG A O 1
ATOM 1501 N N . LEU A 1 184 ? -17.579 1.554 31.001 1.00 58.16 184 LEU A N 1
ATOM 1502 C CA . LEU A 1 184 ? -17.062 0.216 30.721 1.00 58.16 184 LEU A CA 1
ATOM 1503 C C . LEU A 1 184 ? -17.017 -0.577 32.029 1.00 58.16 184 LEU A C 1
ATOM 1505 O O . LEU A 1 184 ? -16.326 -0.207 32.975 1.00 58.16 184 LEU A O 1
ATOM 1509 N N . ARG A 1 185 ? -17.755 -1.693 32.084 1.00 55.44 185 ARG A N 1
ATOM 1510 C CA . ARG A 1 185 ? -17.742 -2.581 33.253 1.00 55.44 185 ARG A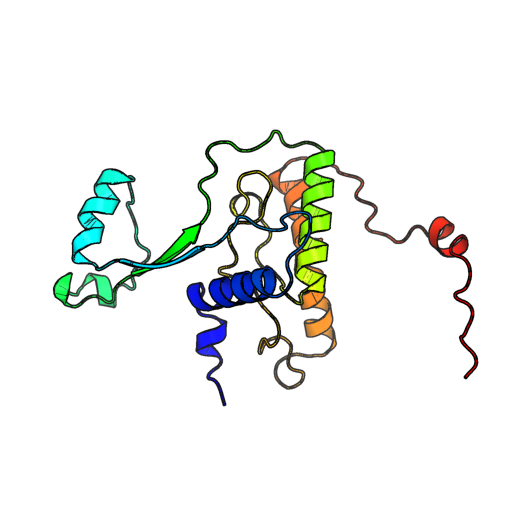 CA 1
ATOM 1511 C C . ARG A 1 185 ? -16.301 -3.013 33.558 1.00 55.44 185 ARG A C 1
ATOM 1513 O O . ARG A 1 185 ? -15.619 -3.474 32.636 1.00 55.44 185 ARG A O 1
ATOM 1520 N N . PRO A 1 186 ? -15.852 -2.943 34.824 1.00 55.22 186 PRO A N 1
ATOM 1521 C CA . PRO A 1 186 ? -14.560 -3.474 35.221 1.00 55.22 186 PRO A CA 1
ATOM 1522 C C . PRO A 1 186 ? -14.444 -4.926 34.767 1.00 55.22 186 PRO A C 1
ATOM 1524 O O . PRO A 1 186 ? -15.314 -5.760 35.037 1.00 55.22 186 PRO A O 1
ATOM 1527 N N . ARG A 1 187 ? -13.374 -5.229 34.035 1.00 53.44 187 ARG A N 1
ATOM 1528 C CA . ARG A 1 187 ? -13.090 -6.592 33.602 1.00 53.44 187 ARG A CA 1
ATOM 1529 C C . ARG A 1 187 ? -12.834 -7.412 34.868 1.00 53.44 187 ARG A C 1
ATOM 1531 O O . ARG A 1 187 ? -11.865 -7.136 35.573 1.00 53.44 187 ARG A O 1
ATOM 1538 N N . ARG A 1 188 ? -13.709 -8.380 35.181 1.00 51.75 188 ARG A N 1
ATOM 1539 C CA . ARG A 1 188 ? -13.489 -9.319 36.294 1.00 51.75 188 ARG A CA 1
ATOM 1540 C C . ARG A 1 188 ? -12.093 -9.918 36.132 1.00 51.75 188 ARG A C 1
ATOM 1542 O O . ARG A 1 188 ? -11.803 -10.508 35.086 1.00 51.75 188 ARG A O 1
ATOM 1549 N N . LYS A 1 189 ? -11.238 -9.732 37.141 1.00 46.91 189 LYS A N 1
ATOM 1550 C CA . LYS A 1 189 ? -9.990 -10.485 37.252 1.00 46.91 189 LYS A CA 1
ATOM 1551 C C . LYS A 1 189 ? -10.380 -11.962 37.230 1.00 46.91 189 LYS A C 1
ATOM 1553 O O . LYS A 1 189 ? -11.258 -12.371 37.984 1.00 46.91 189 LYS A O 1
ATOM 1558 N N . ARG A 1 190 ? -9.806 -12.726 36.302 1.00 45.06 190 ARG A N 1
ATOM 1559 C CA . ARG A 1 190 ? -9.844 -14.182 36.414 1.00 45.06 190 ARG A CA 1
ATOM 1560 C C . ARG A 1 190 ? -8.909 -14.523 37.563 1.00 45.06 190 ARG A C 1
ATOM 1562 O O . ARG A 1 190 ? -7.725 -14.212 37.479 1.00 45.06 190 ARG A O 1
ATOM 1569 N N . GLU A 1 191 ? -9.476 -15.048 38.634 1.00 51.16 191 GLU A N 1
ATOM 1570 C CA . GLU A 1 191 ? -8.718 -15.831 39.599 1.00 51.16 191 GLU A CA 1
ATOM 1571 C C . GLU A 1 191 ? -8.444 -17.203 38.970 1.00 51.16 191 GLU A C 1
ATOM 1573 O O . GLU A 1 191 ? -9.322 -17.748 38.287 1.00 51.16 191 GLU A O 1
ATOM 1578 N N . ASN A 1 192 ? -7.219 -17.682 39.210 1.00 44.31 192 ASN A N 1
ATOM 1579 C CA . ASN A 1 192 ? -6.544 -18.909 38.758 1.00 44.31 192 ASN A CA 1
ATOM 1580 C C . ASN A 1 192 ? -5.554 -18.707 37.609 1.00 44.31 192 ASN A C 1
ATOM 1582 O O . ASN A 1 192 ? -5.974 -18.663 36.429 1.00 44.31 192 ASN A O 1
#

Secondary structure (DSSP, 8-state):
---THHHH-HHHHHHHHHHHHHTS--SS-SS--EEEEEEE-GGGHHHHHHHHT-------HHHHTS-GGGSPPEEEEEE-----PPP--HHHHHHHHHHHHHHHHTTEE-S---GGGEETTEE---TT-EESS-GGG-TTTS-HHHHHHHTTHHHHHHHHHHHHTS--------S--HHHHHTSPP------